Protein AF-A0A956INL1-F1 (afdb_monomer)

Solvent-accessible surface area (backbone atoms only — not comparable to full-atom values): 10108 Å² total; per-residue (Å²): 129,89,64,57,53,52,73,45,60,76,33,60,50,22,45,48,44,26,30,58,51,81,75,93,62,98,72,82,88,76,80,77,77,60,81,47,71,36,71,53,66,63,71,42,23,68,78,48,57,54,37,70,26,58,22,90,69,33,35,44,36,35,53,68,81,32,47,76,45,68,48,61,88,83,40,76,46,75,42,46,52,16,35,35,40,36,79,48,53,52,90,58,50,46,89,49,57,62,73,90,67,57,52,66,39,32,34,33,35,24,40,41,65,26,34,34,47,64,42,25,37,44,34,35,63,35,82,83,63,58,56,50,60,38,51,26,36,34,28,35,45,11,71,50,86,82,41,85,76,14,46,54,26,32,70,24,80,59,26,50,24,34,26,34,83,84,28,58,33,32,30,40,36,88,98,39,19,44,50,50,33,32,35,35,35,31,26,74,56,131

Radius of gyration: 15.96 Å; Cα contacts (8 Å, |Δi|>4): 488; chains: 1; bounding box: 45×38×37 Å

Nearest PDB structures (foldseek):
  3kbt-assembly2_C  TM=5.329E-01  e=5.630E-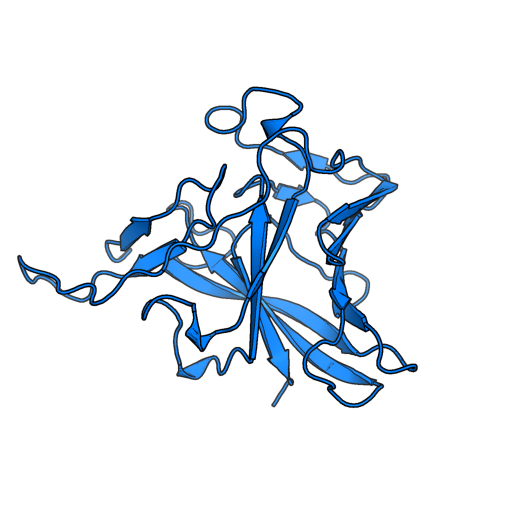01  Homo sapiens
  6ueh-assembly1_A  TM=4.748E-01  e=3.471E-01  metagenome
  3nru-assembly2_B  TM=1.608E-01  e=9.636E-01  Homo sapiens
  3nru-assembly10_J  TM=2.112E-01  e=2.045E+00  Homo sapiens

Foldseek 3Di:
DAADWDWDDLLAQWAIATAGQDDDDPDDDQDDQQTHTWDHFQPWAADAAQDWTDEPQKIKHHHNPKDKDAPCVSQVDRSQRGKIKDKDAPVSHTVLPDVVVVFGIKMRIPPFPIFIVVAIKIKHFLPVQDAAFFKKWKKFAACDPVQPRHRHSGIDTQFIWTQHNVNTMIMGDPPTHHRTGHMMTMDGDD

pLDDT: mean 92.62, std 8.59, range [55.31, 98.81]

Structure (mmCIF, N/CA/C/O backbone):
data_AF-A0A956INL1-F1
#
_entry.id   AF-A0A956INL1-F1
#
loop_
_atom_site.group_PDB
_atom_site.id
_atom_site.type_symbol
_atom_site.label_atom_id
_atom_site.label_alt_id
_atom_site.label_comp_id
_atom_site.label_asym_id
_atom_site.label_entity_id
_atom_site.label_seq_id
_atom_site.pdbx_PDB_ins_code
_atom_site.Cartn_x
_atom_site.Cartn_y
_atom_site.Cartn_z
_atom_site.occupancy
_atom_site.B_iso_or_equiv
_atom_site.auth_seq_id
_atom_site.auth_comp_id
_atom_site.auth_asym_id
_atom_site.auth_atom_id
_atom_site.pdbx_PDB_model_num
ATOM 1 N N . MET A 1 1 ? 25.308 -8.179 0.006 1.00 55.31 1 MET A N 1
ATOM 2 C CA . MET A 1 1 ? 25.544 -7.508 -1.289 1.00 55.31 1 MET A CA 1
ATOM 3 C C . MET A 1 1 ? 24.181 -7.269 -1.895 1.00 55.31 1 MET A C 1
ATOM 5 O O . MET A 1 1 ? 23.476 -8.251 -2.095 1.00 55.31 1 MET A O 1
ATOM 9 N N . THR A 1 2 ? 23.815 -6.010 -2.121 1.00 63.72 2 THR A N 1
ATOM 10 C CA . THR A 1 2 ? 22.586 -5.633 -2.828 1.00 63.72 2 THR A CA 1
ATOM 11 C C . THR A 1 2 ? 22.623 -6.241 -4.228 1.00 63.72 2 THR A C 1
ATOM 13 O O . THR A 1 2 ? 23.611 -6.080 -4.950 1.00 63.72 2 THR A O 1
ATOM 16 N N . GLN A 1 3 ? 21.600 -7.018 -4.581 1.00 74.00 3 GLN A N 1
ATOM 17 C CA . GLN A 1 3 ? 21.473 -7.558 -5.932 1.00 74.00 3 GLN A CA 1
ATOM 18 C C . GLN A 1 3 ? 20.980 -6.443 -6.861 1.00 74.00 3 GLN A C 1
ATOM 20 O O . GLN A 1 3 ? 20.147 -5.635 -6.447 1.00 74.00 3 GLN A O 1
ATOM 25 N N . PRO A 1 4 ? 21.490 -6.350 -8.101 1.00 82.56 4 PRO A N 1
ATOM 26 C CA . PRO A 1 4 ? 20.934 -5.408 -9.058 1.00 82.56 4 PRO A CA 1
ATOM 27 C C . PRO A 1 4 ? 19.463 -5.745 -9.303 1.00 82.56 4 PRO A C 1
ATOM 29 O O . PRO A 1 4 ? 19.074 -6.911 -9.304 1.00 82.56 4 PRO A O 1
ATOM 32 N N . ALA A 1 5 ? 18.654 -4.722 -9.549 1.00 86.94 5 ALA A N 1
ATOM 33 C CA . ALA A 1 5 ? 17.256 -4.899 -9.895 1.00 86.94 5 ALA A CA 1
ATOM 34 C C . ALA A 1 5 ? 16.868 -3.972 -11.039 1.00 86.94 5 ALA A C 1
ATOM 36 O O . ALA A 1 5 ? 17.340 -2.833 -11.117 1.00 86.94 5 ALA A O 1
ATOM 37 N N . MET A 1 6 ? 15.988 -4.456 -11.908 1.00 87.69 6 MET A N 1
ATOM 38 C CA . MET A 1 6 ? 15.319 -3.622 -12.892 1.00 87.69 6 MET A CA 1
ATOM 39 C C . MET A 1 6 ? 14.067 -3.032 -12.249 1.00 87.69 6 MET A C 1
ATOM 41 O O . MET A 1 6 ? 13.180 -3.768 -11.826 1.00 87.69 6 MET A O 1
ATOM 45 N N . LYS A 1 7 ? 13.972 -1.703 -12.209 1.00 89.56 7 LYS A N 1
ATOM 46 C CA . LYS A 1 7 ? 12.727 -1.020 -11.852 1.00 89.56 7 LYS A CA 1
ATOM 47 C C . LYS A 1 7 ? 11.892 -0.825 -13.112 1.00 89.56 7 LYS A C 1
ATOM 49 O O . LYS A 1 7 ? 12.438 -0.425 -14.140 1.00 89.56 7 LYS A O 1
ATOM 54 N N . TYR A 1 8 ? 10.594 -1.073 -13.039 1.00 88.69 8 TYR A N 1
ATOM 55 C CA . TYR A 1 8 ? 9.676 -0.778 -14.135 1.00 88.69 8 TYR A CA 1
ATOM 56 C C . TYR A 1 8 ? 8.349 -0.242 -13.590 1.00 88.69 8 TYR A C 1
ATOM 58 O O . TYR A 1 8 ? 8.013 -0.473 -12.429 1.00 88.69 8 TYR A O 1
ATOM 66 N N . GLY A 1 9 ? 7.635 0.515 -14.426 1.00 91.44 9 GLY A N 1
ATOM 67 C CA . GLY A 1 9 ? 6.636 1.478 -13.960 1.00 91.44 9 GLY A CA 1
ATOM 68 C C . GLY A 1 9 ? 7.292 2.782 -13.497 1.00 91.44 9 GLY A C 1
ATOM 69 O O . GLY A 1 9 ? 8.494 2.833 -13.225 1.00 91.44 9 GLY A O 1
ATOM 70 N N . ASP A 1 10 ? 6.509 3.854 -13.452 1.00 90.62 10 ASP A N 1
ATOM 71 C CA . ASP A 1 10 ? 6.984 5.193 -13.086 1.00 90.62 10 ASP A CA 1
ATOM 72 C C . ASP A 1 10 ? 6.609 5.575 -11.646 1.00 90.62 10 ASP A C 1
ATOM 74 O O . ASP A 1 10 ? 7.228 6.462 -11.069 1.00 90.62 10 ASP A O 1
ATOM 78 N N . GLY A 1 11 ? 5.635 4.886 -11.042 1.00 92.75 11 GLY A N 1
ATOM 79 C CA . GLY A 1 11 ? 5.061 5.272 -9.757 1.00 92.75 11 GLY A CA 1
ATOM 80 C C . GLY A 1 11 ? 4.152 6.497 -9.855 1.00 92.75 11 GLY A C 1
ATOM 81 O O . GLY A 1 11 ? 3.695 6.984 -8.827 1.00 92.75 11 GLY A O 1
ATOM 82 N N . LEU A 1 12 ? 3.879 7.007 -11.056 1.00 93.94 12 LEU A N 1
ATOM 83 C CA . LEU A 1 12 ? 3.076 8.200 -11.305 1.00 93.94 12 LEU A CA 1
ATOM 84 C C . LEU A 1 12 ? 1.780 7.868 -12.044 1.00 93.94 12 LEU A C 1
ATOM 86 O O . LEU A 1 12 ? 0.709 8.270 -11.596 1.00 93.94 12 LEU A O 1
ATOM 90 N N . THR A 1 13 ? 1.877 7.147 -13.157 1.00 95.31 13 THR A N 1
ATOM 91 C CA . THR A 1 13 ? 0.747 6.678 -13.977 1.00 95.31 13 THR A CA 1
ATOM 92 C C . THR A 1 13 ? 0.673 5.155 -14.053 1.00 95.31 13 THR A C 1
ATOM 94 O O . THR A 1 13 ? -0.346 4.594 -14.460 1.00 95.31 13 THR A O 1
ATOM 97 N N . TYR A 1 14 ? 1.702 4.472 -13.551 1.00 95.88 14 TYR A N 1
ATOM 98 C CA . TYR A 1 14 ? 1.762 3.026 -13.437 1.00 95.88 14 TYR A CA 1
ATOM 99 C C . TYR A 1 14 ? 2.386 2.589 -12.112 1.00 95.88 14 TYR A C 1
ATOM 101 O O . TYR A 1 14 ? 3.287 3.239 -11.579 1.00 95.88 14 TYR A O 1
ATOM 109 N N . VAL A 1 15 ? 1.949 1.438 -11.604 1.00 95.31 15 VAL A N 1
ATOM 110 C CA . VAL A 1 15 ? 2.537 0.799 -10.422 1.00 95.31 15 VAL A CA 1
ATOM 111 C C . VAL A 1 15 ? 4.015 0.502 -10.677 1.00 95.31 15 VAL A C 1
ATOM 113 O O . VAL A 1 15 ? 4.362 -0.091 -11.700 1.00 95.31 15 VAL A O 1
ATOM 116 N N . LYS A 1 16 ? 4.884 0.904 -9.743 1.00 93.94 16 LYS A N 1
ATOM 117 C CA . LYS A 1 16 ? 6.328 0.668 -9.830 1.00 93.94 16 LYS A CA 1
ATOM 118 C C . LYS A 1 16 ? 6.717 -0.596 -9.077 1.00 93.94 16 LYS A C 1
ATOM 120 O O . LYS A 1 16 ? 6.376 -0.753 -7.911 1.00 93.94 16 LYS A O 1
ATOM 125 N N . PHE A 1 17 ? 7.493 -1.454 -9.723 1.00 91.25 17 PHE A N 1
ATOM 126 C CA . PHE A 1 17 ? 8.058 -2.662 -9.130 1.00 91.25 17 PHE A CA 1
ATOM 127 C C . PHE A 1 17 ? 9.571 -2.694 -9.323 1.00 91.25 17 PHE A C 1
ATOM 129 O O . PHE A 1 17 ? 10.083 -2.307 -10.373 1.00 91.25 17 PHE A O 1
ATOM 136 N N . GLY A 1 18 ? 10.286 -3.207 -8.322 1.00 89.88 18 GLY A N 1
ATOM 137 C CA . GLY A 1 18 ? 11.645 -3.716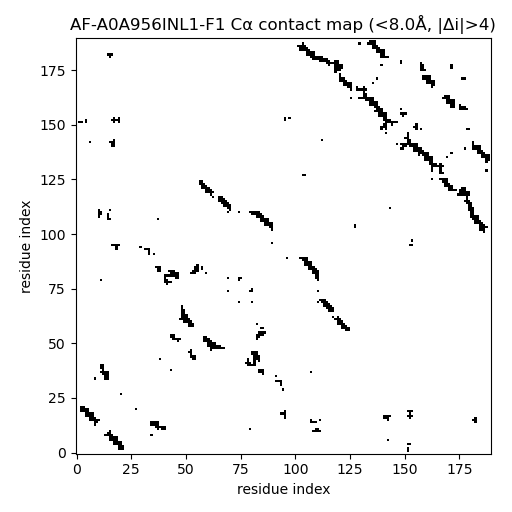 -8.486 1.00 89.88 18 GLY A CA 1
ATOM 138 C C . GLY A 1 18 ? 11.619 -5.196 -8.865 1.00 89.88 18 GLY A C 1
ATOM 139 O O . GLY A 1 18 ? 10.921 -5.973 -8.222 1.00 89.88 18 GLY A O 1
ATOM 140 N N . TYR A 1 19 ? 12.373 -5.582 -9.889 1.00 86.75 19 TYR A N 1
ATOM 141 C CA . TYR A 1 19 ? 12.583 -6.965 -10.307 1.00 86.75 19 TYR A CA 1
ATOM 142 C C . TYR A 1 19 ? 14.030 -7.372 -10.013 1.00 86.75 19 TYR A C 1
ATOM 144 O O . TYR A 1 19 ? 14.933 -6.803 -10.638 1.00 86.75 19 TYR A O 1
ATOM 152 N N . PRO A 1 20 ? 14.289 -8.323 -9.097 1.00 84.19 20 PRO A N 1
ATOM 153 C CA . PRO A 1 20 ? 15.651 -8.724 -8.769 1.00 84.19 20 PRO A CA 1
ATOM 154 C C . PRO A 1 20 ? 16.294 -9.435 -9.966 1.00 84.19 20 PRO A C 1
ATOM 156 O O . PRO A 1 20 ? 15.751 -10.388 -10.522 1.00 84.19 20 PRO A O 1
ATOM 159 N N . LEU A 1 21 ? 17.473 -8.979 -10.382 1.00 82.50 21 LEU A N 1
ATOM 160 C CA . LEU A 1 21 ? 18.227 -9.593 -11.471 1.00 82.50 21 LEU A CA 1
ATOM 161 C C . LEU A 1 21 ? 19.145 -10.668 -10.885 1.00 82.50 21 LEU A C 1
ATOM 163 O O . LEU A 1 21 ? 20.172 -10.376 -10.267 1.00 82.50 21 LEU A O 1
ATOM 167 N N . ALA A 1 22 ? 18.757 -11.931 -11.062 1.00 73.25 22 ALA A N 1
ATOM 168 C CA . ALA A 1 22 ? 19.495 -13.061 -10.518 1.00 73.25 22 ALA A CA 1
ATOM 169 C C . ALA A 1 22 ? 20.825 -13.304 -11.260 1.00 73.25 22 ALA A C 1
ATOM 171 O O . ALA A 1 22 ? 20.867 -13.565 -12.463 1.00 73.25 22 ALA A O 1
ATOM 172 N N . GLY A 1 23 ? 21.921 -13.326 -10.498 1.00 65.56 23 GLY A N 1
ATOM 173 C CA . GLY A 1 23 ? 23.221 -13.829 -10.944 1.00 65.56 23 GLY A CA 1
ATOM 174 C C . GLY A 1 23 ? 24.074 -12.849 -11.757 1.00 65.56 23 GLY A C 1
ATOM 175 O O . GLY A 1 23 ? 23.715 -11.706 -12.012 1.00 65.56 23 GLY A O 1
ATOM 176 N N . SER A 1 24 ? 25.258 -13.314 -12.157 1.00 62.88 24 SER A N 1
ATOM 177 C CA . SER A 1 24 ? 26.262 -12.544 -12.907 1.00 62.88 24 SER A CA 1
ATOM 178 C C . SER A 1 24 ? 26.134 -12.712 -14.425 1.00 62.88 24 SER A C 1
ATOM 180 O O . SER A 1 24 ? 27.133 -12.649 -15.146 1.00 62.88 24 SER A O 1
ATOM 182 N N . THR A 1 25 ? 24.937 -13.032 -14.921 1.00 66.06 25 THR A N 1
ATOM 183 C CA . THR A 1 25 ? 24.749 -13.314 -16.348 1.00 66.06 25 THR A CA 1
ATOM 184 C C . THR A 1 25 ? 24.587 -12.011 -17.138 1.00 66.06 25 THR A C 1
ATOM 186 O O . THR A 1 25 ? 23.952 -11.075 -16.668 1.00 66.06 25 THR A O 1
ATOM 189 N N . PRO A 1 26 ? 25.167 -11.899 -18.345 1.00 70.81 26 PRO A N 1
ATOM 190 C CA . PRO A 1 26 ? 25.091 -10.675 -19.147 1.00 70.81 26 PRO A CA 1
ATOM 191 C C . PRO A 1 26 ? 23.749 -10.509 -19.883 1.00 70.81 26 PRO A C 1
ATOM 193 O O . PRO A 1 26 ? 23.576 -9.545 -20.626 1.00 70.81 26 PRO A O 1
ATOM 196 N N . ARG A 1 27 ? 22.824 -11.468 -19.751 1.00 77.31 27 ARG A N 1
ATOM 197 C CA . ARG A 1 27 ? 21.501 -11.459 -20.382 1.00 77.31 27 ARG A CA 1
ATOM 198 C C . ARG A 1 27 ? 20.475 -11.973 -19.387 1.00 77.31 27 ARG A C 1
ATOM 200 O O . ARG A 1 27 ? 20.632 -13.079 -18.882 1.00 77.31 27 ARG A O 1
ATOM 207 N N . PHE A 1 28 ? 19.426 -11.190 -19.191 1.00 76.06 28 PHE A N 1
ATOM 208 C CA . PHE A 1 28 ? 18.289 -11.539 -18.355 1.00 76.06 28 PHE A CA 1
ATOM 209 C C . PHE A 1 28 ? 17.062 -11.643 -19.253 1.00 76.06 28 PHE A C 1
ATOM 211 O O . PHE A 1 28 ? 16.825 -10.754 -20.072 1.00 76.06 28 PHE A O 1
ATOM 218 N N . ASP A 1 29 ? 16.325 -12.739 -19.121 1.00 79.62 29 ASP A N 1
ATOM 219 C CA . ASP A 1 29 ? 14.962 -12.822 -19.627 1.00 79.62 29 ASP A CA 1
ATOM 220 C C . ASP A 1 29 ? 14.039 -12.374 -18.495 1.00 79.62 29 ASP A C 1
ATOM 222 O O . ASP A 1 29 ? 14.148 -12.862 -17.372 1.00 79.62 29 ASP A O 1
ATOM 226 N N . LEU A 1 30 ? 13.204 -11.385 -18.783 1.00 76.94 30 LEU A N 1
ATOM 227 C CA . LEU A 1 30 ? 12.265 -10.792 -17.831 1.00 76.94 30 LEU A CA 1
ATOM 228 C C . LEU A 1 30 ? 10.839 -11.299 -18.070 1.00 76.94 30 LEU A C 1
ATOM 230 O O . LEU A 1 30 ? 9.902 -10.840 -17.416 1.00 76.94 30 LEU A O 1
ATOM 234 N N . GLY A 1 31 ? 10.666 -12.187 -19.053 1.00 80.31 31 GLY A N 1
ATOM 235 C CA . GLY A 1 31 ? 9.369 -12.670 -19.483 1.00 80.31 31 GLY A CA 1
ATOM 236 C C . GLY A 1 31 ? 8.461 -11.540 -19.968 1.00 80.31 31 GLY A C 1
ATOM 237 O O . GLY A 1 31 ? 8.888 -10.568 -20.596 1.00 80.31 31 GLY A O 1
ATOM 238 N N . THR A 1 32 ? 7.165 -11.685 -19.691 1.00 82.19 32 THR A N 1
ATOM 239 C CA . THR A 1 32 ? 6.168 -10.649 -19.978 1.00 82.19 32 THR A CA 1
ATOM 240 C C . THR A 1 32 ? 5.996 -9.750 -18.763 1.00 82.19 32 THR A C 1
ATOM 242 O O . THR A 1 32 ? 5.519 -10.190 -17.721 1.00 82.19 32 THR A O 1
ATOM 245 N N . LEU A 1 33 ? 6.315 -8.467 -18.924 1.00 81.69 33 LEU A N 1
ATOM 246 C CA . LEU A 1 33 ? 6.069 -7.455 -17.902 1.00 81.69 33 LEU A CA 1
ATOM 247 C C . LEU A 1 33 ? 4.673 -6.864 -18.095 1.00 81.69 33 LEU A C 1
ATOM 249 O O . LEU A 1 33 ? 4.421 -6.139 -19.059 1.00 81.69 33 LEU A O 1
ATOM 253 N N . LYS A 1 34 ? 3.764 -7.165 -17.168 1.00 86.94 34 LYS A N 1
ATOM 254 C CA . LYS A 1 34 ? 2.475 -6.478 -17.075 1.00 86.94 34 LYS A CA 1
ATOM 255 C C . LYS A 1 34 ? 2.677 -5.144 -16.361 1.00 86.94 34 LYS A C 1
ATOM 257 O O . LYS A 1 34 ? 3.258 -5.088 -15.279 1.00 86.94 34 LYS A O 1
ATOM 262 N N . ILE A 1 35 ? 2.203 -4.071 -16.984 1.00 89.25 35 ILE A N 1
ATOM 263 C CA . ILE A 1 35 ? 2.229 -2.731 -16.405 1.00 89.25 35 ILE A CA 1
ATOM 264 C C . ILE A 1 35 ? 0.814 -2.412 -15.932 1.00 89.25 35 ILE A C 1
ATOM 266 O O . ILE A 1 35 ? -0.121 -2.408 -16.731 1.00 89.25 35 ILE A O 1
ATOM 270 N N . ILE A 1 36 ? 0.661 -2.169 -14.633 1.00 94.25 36 ILE A N 1
ATOM 271 C CA . ILE A 1 36 ? -0.633 -1.872 -14.019 1.00 94.25 36 ILE A CA 1
ATOM 272 C C . ILE A 1 36 ? -0.806 -0.359 -13.977 1.00 94.25 36 ILE A C 1
ATOM 274 O O . ILE A 1 36 ? 0.009 0.334 -13.371 1.00 94.25 36 ILE A O 1
ATOM 278 N N . SER A 1 37 ? -1.837 0.157 -14.639 1.00 96.00 37 SER A N 1
ATOM 279 C CA . SER A 1 37 ? -2.167 1.583 -14.599 1.00 96.00 37 SER A CA 1
ATOM 280 C C . SER A 1 37 ? -2.683 1.992 -13.226 1.00 96.00 37 SER A C 1
ATOM 282 O O . SER A 1 37 ? -3.433 1.253 -12.590 1.00 96.00 37 SER A O 1
ATOM 284 N N . ILE A 1 38 ? -2.306 3.193 -12.801 1.00 96.25 38 ILE A N 1
ATOM 285 C CA . ILE A 1 38 ? -2.921 3.897 -11.679 1.00 96.25 38 ILE A CA 1
ATOM 286 C C . ILE A 1 38 ? -3.605 5.152 -12.216 1.00 96.25 38 ILE A C 1
ATOM 288 O O . ILE A 1 38 ? -3.209 5.674 -13.263 1.00 96.25 38 ILE A O 1
ATOM 292 N N . ASP A 1 39 ? -4.644 5.623 -11.529 1.00 96.75 39 ASP A N 1
ATOM 293 C CA . ASP A 1 39 ? -5.368 6.818 -11.963 1.00 96.75 39 ASP A CA 1
ATOM 294 C C . ASP A 1 39 ? -4.408 8.013 -12.113 1.00 96.75 39 ASP A C 1
ATOM 296 O O . ASP A 1 39 ? -3.425 8.110 -11.373 1.00 96.75 39 ASP A O 1
ATOM 300 N N . PRO A 1 40 ? -4.635 8.928 -13.071 1.00 96.38 40 PRO A N 1
ATOM 301 C CA . PRO A 1 40 ? -3.693 10.010 -13.361 1.00 96.38 40 PRO A CA 1
ATOM 302 C C . PRO A 1 40 ? -3.563 11.008 -12.193 1.00 96.38 40 PRO A C 1
ATOM 304 O O . PRO A 1 40 ? -4.450 11.064 -11.336 1.00 96.38 40 PRO A O 1
ATOM 307 N N . PRO A 1 41 ? -2.489 11.820 -12.136 1.00 96.81 41 PRO A N 1
ATOM 308 C CA . PRO A 1 41 ? -2.377 12.908 -11.162 1.00 96.81 41 PRO A CA 1
ATOM 309 C C . PRO A 1 41 ? -3.629 13.799 -11.134 1.00 96.81 41 PRO A C 1
ATOM 311 O O . PRO A 1 41 ? -4.290 13.982 -12.158 1.00 96.81 41 PRO A O 1
ATOM 314 N N . GLY A 1 42 ? -3.989 14.302 -9.952 1.00 96.25 42 GLY A N 1
ATOM 315 C CA . GLY A 1 42 ? -5.181 15.139 -9.754 1.00 96.25 42 GLY A CA 1
ATOM 316 C C . GLY A 1 42 ? -6.501 14.376 -9.559 1.00 96.25 42 GLY A C 1
ATOM 317 O O . GLY A 1 42 ? -7.514 14.990 -9.228 1.00 96.25 42 GLY A O 1
ATOM 318 N N . SER A 1 43 ? -6.513 13.050 -9.736 1.00 97.31 43 SER A N 1
ATOM 319 C CA . SER A 1 43 ? -7.691 12.196 -9.492 1.00 97.31 43 SER A CA 1
ATOM 320 C C . SER A 1 43 ? -7.777 11.625 -8.070 1.00 97.31 43 SER A C 1
ATOM 322 O O . SER A 1 43 ? -8.777 10.999 -7.714 1.00 97.31 43 SER A O 1
ATOM 324 N N . GLY A 1 44 ? -6.718 11.793 -7.277 1.00 97.25 44 GLY A N 1
ATOM 325 C CA . GLY A 1 44 ? -6.602 11.216 -5.947 1.00 97.25 44 GLY A CA 1
ATOM 326 C C . GLY A 1 44 ? -7.187 12.100 -4.855 1.00 97.25 44 GLY A C 1
ATOM 327 O O . GLY A 1 44 ? -7.870 13.095 -5.102 1.00 97.25 44 GLY A O 1
ATOM 328 N N . GLN A 1 45 ? -6.874 11.745 -3.612 1.00 98.50 45 GLN A N 1
ATOM 329 C CA . GLN A 1 45 ? -7.203 12.567 -2.450 1.00 98.50 45 GLN A CA 1
ATOM 330 C C . GLN A 1 45 ? -5.939 13.070 -1.746 1.00 98.50 45 GLN A C 1
ATOM 332 O O . GLN A 1 45 ? -4.940 12.352 -1.703 1.00 98.50 45 GLN A O 1
ATOM 337 N N . PRO A 1 46 ? -5.947 14.289 -1.179 1.00 98.19 46 PRO A N 1
ATOM 338 C CA . PRO A 1 46 ? -4.804 14.798 -0.428 1.00 98.19 46 PRO A CA 1
ATOM 339 C C . PRO A 1 46 ? -4.417 13.885 0.741 1.00 98.19 46 PRO A C 1
ATOM 341 O O . PRO A 1 46 ? -5.272 13.457 1.514 1.00 98.19 46 PRO A O 1
ATOM 344 N N . ILE A 1 47 ? -3.117 13.649 0.915 1.00 98.44 47 ILE A N 1
ATOM 345 C CA . ILE A 1 47 ? -2.568 12.957 2.087 1.00 98.44 47 ILE A CA 1
ATOM 346 C C . ILE A 1 47 ? -2.366 14.000 3.184 1.00 98.44 47 ILE A C 1
ATOM 348 O O . ILE A 1 47 ? -1.408 14.769 3.156 1.00 98.44 47 ILE A O 1
ATOM 352 N N . THR A 1 48 ? -3.305 14.067 4.126 1.00 98.00 48 THR A N 1
ATOM 353 C CA . THR A 1 48 ? -3.293 15.064 5.206 1.00 98.00 48 THR A CA 1
ATOM 354 C C . THR A 1 48 ? -3.314 14.369 6.571 1.00 98.00 48 THR A C 1
ATOM 356 O O . THR A 1 48 ? -4.192 13.529 6.797 1.00 98.00 48 THR A O 1
ATOM 359 N N . PRO A 1 49 ? -2.398 14.704 7.500 1.00 98.31 49 PRO A N 1
ATOM 360 C CA . PRO A 1 49 ? -2.441 14.196 8.872 1.00 98.31 49 PRO A CA 1
ATOM 361 C C . PRO A 1 49 ? -3.817 14.385 9.526 1.00 98.31 49 PRO A C 1
ATOM 363 O O . PRO A 1 49 ? -4.472 15.412 9.343 1.00 98.31 49 PRO A O 1
ATOM 366 N N . GLY A 1 50 ? -4.271 13.379 10.274 1.00 98.12 50 GLY A N 1
ATOM 367 C CA . GLY A 1 50 ? -5.570 13.378 10.958 1.00 98.12 50 GLY A CA 1
ATOM 368 C C . GLY A 1 50 ? -6.774 13.115 10.056 1.00 98.12 50 GLY A C 1
ATOM 369 O O . GLY A 1 50 ? -7.912 13.230 10.511 1.00 98.12 50 GLY A O 1
ATOM 370 N N . THR A 1 51 ? -6.549 12.776 8.786 1.00 98.38 51 THR A N 1
ATOM 371 C CA . THR A 1 51 ? -7.613 12.495 7.818 1.00 98.38 51 THR A CA 1
ATOM 372 C C . THR A 1 51 ? -7.462 11.104 7.208 1.00 98.38 51 THR A C 1
ATOM 374 O O . THR A 1 51 ? -6.476 10.402 7.437 1.00 98.38 51 THR A O 1
ATOM 377 N N . THR A 1 52 ? -8.480 10.689 6.453 1.00 98.69 52 THR A N 1
ATOM 378 C CA . THR A 1 52 ? -8.449 9.465 5.650 1.00 98.69 52 THR A CA 1
ATOM 379 C C . THR A 1 52 ? -8.573 9.833 4.182 1.00 98.69 52 THR A C 1
ATOM 381 O O . THR A 1 52 ? -9.565 10.449 3.793 1.00 98.69 52 THR A O 1
ATOM 384 N N . ALA A 1 53 ? -7.581 9.444 3.386 1.00 98.69 53 ALA A N 1
ATOM 385 C CA . ALA A 1 53 ? -7.615 9.554 1.936 1.00 98.69 53 ALA A CA 1
ATOM 386 C C . ALA A 1 53 ? -8.144 8.246 1.334 1.00 98.69 53 ALA A C 1
ATOM 388 O O . ALA A 1 53 ? -7.759 7.162 1.770 1.00 98.69 53 ALA A O 1
ATOM 389 N N . VAL A 1 54 ? -9.019 8.334 0.333 1.00 98.62 54 VAL A N 1
ATOM 390 C CA . VAL A 1 54 ? -9.656 7.172 -0.303 1.00 98.62 54 VAL A CA 1
ATOM 391 C C . VAL A 1 54 ? -9.419 7.176 -1.808 1.00 98.62 54 VAL A C 1
ATOM 393 O O . VAL A 1 54 ? -9.674 8.176 -2.478 1.00 98.62 54 VAL A O 1
ATOM 396 N N . SER A 1 55 ? -8.991 6.039 -2.353 1.00 98.50 55 SER A N 1
ATOM 397 C CA . SER A 1 55 ? -8.845 5.813 -3.794 1.00 98.50 55 SER A CA 1
ATOM 398 C C . SER A 1 55 ? -9.200 4.367 -4.132 1.00 98.50 55 SER A C 1
ATOM 400 O O . SER A 1 55 ? -8.681 3.440 -3.520 1.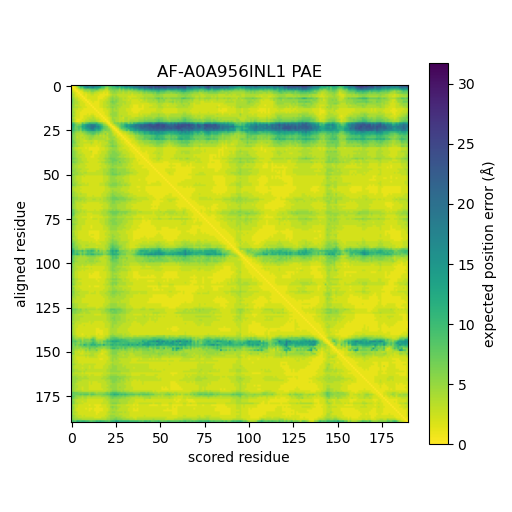00 98.50 55 SER A O 1
ATOM 402 N N . ASN A 1 56 ? -10.130 4.161 -5.072 1.00 97.25 56 ASN A N 1
ATOM 403 C CA . ASN A 1 56 ? -10.572 2.831 -5.521 1.00 97.25 56 ASN A CA 1
ATOM 404 C C . ASN A 1 56 ? -10.945 1.858 -4.378 1.00 97.25 56 ASN A C 1
ATOM 406 O O . ASN A 1 56 ? -10.668 0.663 -4.434 1.00 97.25 56 ASN A O 1
ATOM 410 N N . GLY A 1 57 ? -11.577 2.383 -3.320 1.00 97.50 57 GLY A N 1
ATOM 411 C CA . GLY A 1 57 ? -11.982 1.618 -2.133 1.00 97.50 57 GLY A CA 1
ATOM 412 C C . GLY A 1 57 ? -10.857 1.326 -1.134 1.00 97.50 57 GLY A C 1
ATOM 413 O O . GLY A 1 57 ? -11.141 0.814 -0.056 1.00 97.50 57 GLY A O 1
ATOM 414 N N . VAL A 1 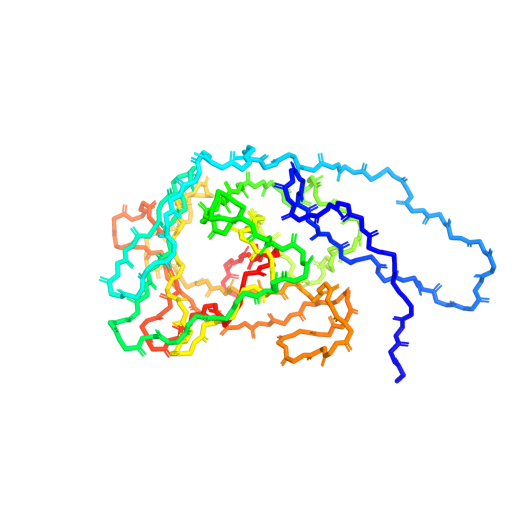58 ? -9.609 1.667 -1.462 1.00 98.75 58 VAL A N 1
ATOM 415 C CA . VAL A 1 58 ? -8.471 1.652 -0.538 1.00 98.75 58 VAL A CA 1
ATOM 416 C C . VAL A 1 58 ? -8.499 2.930 0.289 1.00 98.75 58 VAL A C 1
ATOM 418 O O . VAL A 1 58 ? -8.592 4.026 -0.265 1.00 98.75 58 VAL A O 1
ATOM 421 N N . GLU A 1 59 ? -8.398 2.791 1.603 1.00 98.81 59 GLU A N 1
ATOM 422 C CA . GLU A 1 59 ? -8.389 3.896 2.558 1.00 98.81 59 GLU A CA 1
ATOM 423 C C . GLU A 1 59 ? -7.016 3.967 3.241 1.00 98.81 59 GLU A C 1
ATOM 425 O O . GLU A 1 59 ? -6.498 2.958 3.726 1.00 98.81 59 GLU A O 1
ATOM 430 N N . LEU A 1 60 ? -6.440 5.167 3.285 1.00 98.75 60 LEU A N 1
ATOM 431 C CA . LEU A 1 60 ? -5.195 5.493 3.973 1.00 98.75 60 LEU A CA 1
ATOM 432 C C . LEU A 1 60 ? -5.502 6.499 5.083 1.00 98.75 60 LEU A C 1
ATOM 434 O O . LEU A 1 60 ? -5.780 7.667 4.801 1.00 98.75 60 LEU A O 1
ATOM 438 N N . SER A 1 61 ? -5.458 6.054 6.335 1.00 98.62 61 SER A N 1
ATOM 439 C CA . SER A 1 61 ? -5.748 6.894 7.501 1.00 98.62 61 SER A CA 1
ATOM 440 C C . SER A 1 61 ? -4.463 7.275 8.229 1.00 98.62 61 SER A C 1
ATOM 442 O O . SER A 1 61 ? -3.646 6.414 8.561 1.00 98.62 61 SER A O 1
ATOM 444 N N . LEU A 1 62 ? -4.298 8.571 8.500 1.00 98.44 62 LEU A N 1
ATOM 445 C CA . LEU A 1 62 ? -3.130 9.119 9.184 1.00 98.44 62 LEU A CA 1
ATOM 446 C C . LEU A 1 62 ? -3.506 9.636 10.573 1.00 98.44 62 LEU A C 1
ATOM 448 O O . LEU A 1 62 ? -4.540 10.285 10.747 1.00 98.44 62 LEU A O 1
ATOM 452 N N . ALA A 1 63 ? -2.619 9.423 11.545 1.00 97.81 63 ALA A N 1
ATOM 453 C CA . ALA A 1 63 ? -2.713 10.075 12.847 1.00 97.81 63 ALA A CA 1
ATOM 454 C C . ALA A 1 63 ? -2.628 11.608 12.702 1.00 97.81 63 ALA A C 1
ATOM 456 O O . ALA A 1 63 ? -2.054 12.123 11.738 1.00 97.81 63 ALA A O 1
ATOM 457 N N . ALA A 1 64 ? -3.213 12.353 13.643 1.00 97.94 64 ALA A N 1
ATOM 458 C CA . ALA A 1 64 ? -3.276 13.819 13.580 1.00 97.94 64 ALA A CA 1
ATOM 459 C C . ALA A 1 64 ? -1.888 14.475 13.634 1.00 97.94 64 ALA A C 1
ATOM 461 O O . ALA A 1 64 ? -1.654 15.514 13.022 1.00 97.94 64 ALA A O 1
ATOM 462 N N . GLU A 1 65 ? -0.969 13.842 14.348 1.00 97.44 65 GLU A N 1
ATOM 463 C CA . GLU A 1 65 ? 0.419 14.237 14.545 1.00 97.44 65 GLU A CA 1
ATOM 464 C C . GLU A 1 65 ? 1.385 13.625 13.525 1.00 97.44 65 GLU A C 1
ATOM 466 O O . GLU A 1 65 ? 2.596 13.817 13.647 1.00 97.44 65 GLU A O 1
ATOM 471 N N . ALA A 1 66 ? 0.876 12.881 12.537 1.00 97.62 66 ALA A N 1
ATOM 472 C CA . ALA A 1 66 ? 1.721 12.194 11.576 1.00 97.62 66 ALA A CA 1
ATOM 473 C C . ALA A 1 66 ? 2.585 13.174 10.777 1.00 97.62 66 ALA A C 1
ATOM 475 O O . ALA A 1 66 ? 2.105 14.159 10.211 1.00 97.62 66 ALA A O 1
ATOM 476 N N . LYS A 1 67 ? 3.876 12.861 10.685 1.00 98.19 67 LYS A N 1
ATOM 477 C CA . LYS A 1 67 ? 4.778 13.455 9.707 1.00 98.19 67 LYS A CA 1
ATOM 478 C C . LYS A 1 67 ? 4.637 12.693 8.393 1.00 98.19 67 LYS A C 1
ATOM 480 O O . LYS A 1 67 ? 4.708 11.466 8.387 1.00 98.19 67 LYS A O 1
ATOM 485 N N . VAL A 1 68 ? 4.481 13.441 7.303 1.00 98.12 68 VAL A N 1
ATOM 486 C CA . VAL A 1 68 ? 4.449 12.922 5.932 1.00 98.12 68 VAL A CA 1
ATOM 487 C C . VAL A 1 68 ? 5.642 13.492 5.178 1.00 98.12 68 VAL A C 1
ATOM 489 O O . VAL A 1 68 ? 5.838 14.710 5.183 1.00 98.12 68 VAL A O 1
ATOM 492 N N . THR A 1 69 ? 6.434 12.630 4.547 1.00 97.69 69 THR A N 1
ATOM 493 C CA . THR A 1 69 ? 7.571 13.037 3.707 1.00 97.69 69 THR A CA 1
ATOM 494 C C . THR A 1 69 ? 7.345 12.511 2.298 1.00 97.69 69 THR A C 1
ATOM 496 O O . THR A 1 69 ? 7.126 11.319 2.134 1.00 97.69 69 THR A O 1
ATOM 499 N N . PHE A 1 70 ? 7.400 13.380 1.292 1.00 96.69 70 PHE A N 1
ATOM 500 C CA . PHE A 1 70 ? 7.306 12.995 -0.119 1.00 96.69 70 PHE A CA 1
ATOM 501 C C . PHE A 1 70 ? 8.691 13.018 -0.767 1.00 96.69 70 PHE A C 1
ATOM 503 O O . PHE A 1 70 ? 9.513 13.866 -0.412 1.00 96.69 70 PHE A O 1
ATOM 510 N N . ASP A 1 71 ? 8.915 12.176 -1.777 1.00 93.62 71 ASP A N 1
ATOM 511 C CA . ASP A 1 71 ? 10.001 12.398 -2.733 1.00 93.62 71 ASP A CA 1
ATOM 512 C C . ASP A 1 71 ? 9.658 13.601 -3.627 1.00 93.62 71 ASP A C 1
ATOM 514 O O . ASP A 1 71 ? 8.948 13.489 -4.629 1.00 93.62 71 ASP A O 1
ATOM 518 N N . GLU A 1 72 ? 10.166 14.773 -3.255 1.00 92.88 72 GLU A N 1
ATOM 519 C CA . GLU A 1 72 ? 9.909 16.024 -3.973 1.00 92.88 72 GLU A CA 1
ATOM 520 C C . GLU A 1 72 ? 10.668 16.145 -5.302 1.00 92.88 72 GLU A C 1
ATOM 522 O O . GLU A 1 72 ? 10.421 17.087 -6.057 1.00 92.88 72 GLU A O 1
ATOM 527 N N . LEU A 1 73 ? 11.587 15.220 -5.608 1.00 92.44 73 LEU A N 1
ATOM 528 C CA . LEU A 1 73 ? 12.255 15.175 -6.911 1.00 92.44 73 LEU A CA 1
ATOM 529 C C . LEU A 1 73 ? 11.386 14.476 -7.957 1.00 92.44 73 LEU A C 1
ATOM 531 O O . LEU A 1 73 ? 11.403 14.876 -9.122 1.00 92.44 73 LEU A O 1
ATOM 535 N N . THR A 1 74 ? 10.631 13.455 -7.545 1.00 92.25 74 THR A N 1
ATOM 536 C CA . THR A 1 74 ? 9.701 12.732 -8.423 1.00 92.25 74 THR A CA 1
ATOM 537 C C . THR A 1 74 ? 8.310 13.364 -8.429 1.00 92.25 74 THR A C 1
ATOM 539 O O . THR A 1 74 ? 7.701 13.478 -9.491 1.00 92.25 74 THR A O 1
ATOM 542 N N . TYR A 1 75 ? 7.807 13.792 -7.268 1.00 95.50 75 TYR A N 1
ATOM 543 C CA . TYR A 1 75 ? 6.453 14.324 -7.094 1.00 95.50 75 TYR A CA 1
ATOM 544 C C . TYR A 1 75 ? 6.517 15.812 -6.767 1.00 95.50 75 TYR A C 1
ATOM 546 O O . TYR A 1 75 ? 6.641 16.218 -5.609 1.00 95.50 75 TYR A O 1
ATOM 554 N N . VAL A 1 76 ? 6.454 16.641 -7.804 1.00 96.31 76 VAL A N 1
ATOM 555 C CA . VAL A 1 76 ? 6.738 18.076 -7.694 1.00 96.31 76 VAL A CA 1
ATOM 556 C C . VAL A 1 76 ? 5.468 18.860 -7.383 1.00 96.31 76 VAL A C 1
ATOM 558 O O . VAL A 1 76 ? 5.499 19.812 -6.602 1.00 96.31 76 VAL A O 1
ATOM 561 N N . THR A 1 77 ? 4.345 18.469 -7.981 1.00 97.56 77 THR A N 1
ATOM 562 C CA . THR A 1 77 ? 3.077 19.202 -7.876 1.00 97.56 77 THR A CA 1
ATOM 563 C C . THR A 1 77 ? 2.132 18.594 -6.843 1.00 97.56 77 THR A C 1
ATOM 565 O O . THR A 1 77 ? 2.198 17.407 -6.525 1.00 97.56 77 THR A O 1
ATOM 568 N N . ASP A 1 78 ? 1.192 19.399 -6.345 1.00 97.19 78 ASP A N 1
ATOM 569 C CA . ASP A 1 78 ? 0.187 18.932 -5.383 1.00 97.19 78 ASP A CA 1
ATOM 570 C C . ASP A 1 78 ? -0.718 17.834 -5.965 1.00 97.19 78 ASP A C 1
ATOM 572 O O . ASP A 1 78 ? -1.127 16.929 -5.245 1.00 97.19 78 ASP A O 1
ATOM 576 N N . GLU A 1 79 ? -0.999 17.877 -7.272 1.00 97.38 79 GLU A N 1
ATOM 577 C CA . GLU A 1 79 ? -1.780 16.853 -7.981 1.00 97.38 79 GLU A CA 1
ATOM 578 C C . GLU A 1 79 ? -1.073 15.493 -8.000 1.00 97.38 79 GLU A C 1
ATOM 580 O O . GLU A 1 79 ? -1.718 14.445 -7.913 1.00 97.38 79 GLU A O 1
ATOM 585 N N . GLU A 1 80 ? 0.255 15.505 -8.094 1.00 97.75 80 GLU A N 1
ATOM 586 C CA . GLU A 1 80 ? 1.087 14.305 -8.077 1.00 97.75 80 GLU A CA 1
ATOM 587 C C . GLU A 1 80 ? 1.223 13.726 -6.665 1.00 97.75 80 GLU A C 1
ATOM 589 O O . GLU A 1 80 ? 1.362 12.510 -6.542 1.00 97.75 80 GLU A O 1
ATOM 594 N N . LYS A 1 81 ? 1.113 14.572 -5.626 1.00 98.12 81 LYS A N 1
ATOM 595 C CA . LYS A 1 81 ? 1.202 14.228 -4.192 1.00 98.12 81 LYS A CA 1
ATOM 596 C C . LYS A 1 81 ? -0.100 13.672 -3.585 1.00 98.12 81 LYS A C 1
ATOM 598 O O . LYS A 1 81 ? -0.179 13.433 -2.379 1.00 98.12 81 LYS A O 1
ATOM 603 N N . GLN A 1 82 ? -1.136 13.458 -4.391 1.00 98.44 82 GLN A N 1
ATOM 604 C CA . GLN A 1 82 ? -2.398 12.873 -3.932 1.00 98.44 82 GLN A CA 1
ATOM 605 C C . GLN A 1 82 ? -2.318 11.348 -3.824 1.00 98.44 82 GLN A C 1
ATOM 607 O O . GLN A 1 82 ? -1.795 10.680 -4.720 1.00 98.44 82 GLN A O 1
ATOM 612 N N . PHE A 1 83 ? -2.926 10.799 -2.769 1.00 98.69 83 PHE A N 1
ATOM 613 C CA . PHE A 1 83 ? -3.095 9.363 -2.598 1.00 98.69 83 PHE A CA 1
ATOM 614 C C . PHE A 1 83 ? -3.943 8.794 -3.724 1.00 98.69 83 PHE A C 1
ATOM 616 O O . PHE A 1 83 ? -5.106 9.177 -3.907 1.00 98.69 83 PHE A O 1
ATOM 623 N N . ARG A 1 84 ? -3.355 7.848 -4.450 1.00 98.62 84 ARG A N 1
ATOM 624 C CA . ARG A 1 84 ? -4.051 7.017 -5.425 1.00 98.62 84 ARG A CA 1
ATOM 625 C C . ARG A 1 84 ? -3.638 5.570 -5.206 1.00 98.62 84 ARG A C 1
ATOM 627 O O . ARG A 1 84 ? -2.505 5.287 -4.804 1.00 98.62 84 ARG A O 1
ATOM 634 N N . ALA A 1 85 ? -4.561 4.656 -5.460 1.00 98.50 85 ALA A N 1
ATOM 635 C CA . ALA A 1 85 ? -4.335 3.237 -5.266 1.00 98.50 85 ALA A CA 1
ATOM 636 C C . ALA A 1 85 ? -5.046 2.412 -6.335 1.00 98.50 85 ALA A C 1
ATOM 638 O O . ALA A 1 85 ? -6.101 2.795 -6.836 1.00 98.50 85 ALA A O 1
ATOM 639 N N . VAL A 1 86 ? -4.486 1.251 -6.653 1.00 98.06 86 VAL A N 1
ATOM 640 C CA . VAL A 1 86 ? -5.117 0.249 -7.516 1.00 98.06 86 VAL A CA 1
ATOM 641 C C . VAL A 1 86 ? -4.930 -1.131 -6.905 1.00 98.06 86 VAL A C 1
ATOM 643 O O . VAL A 1 86 ? -3.827 -1.494 -6.499 1.00 98.06 86 VAL A O 1
ATOM 646 N N . IL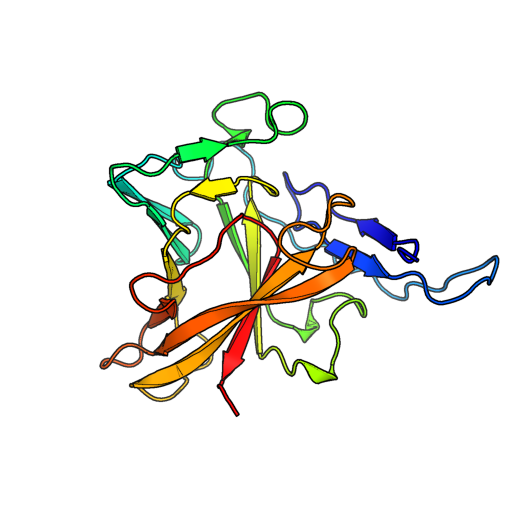E A 1 87 ? -6.016 -1.894 -6.829 1.00 97.69 87 ILE A N 1
ATOM 647 C CA . ILE A 1 87 ? -6.007 -3.286 -6.377 1.00 97.69 87 ILE A CA 1
ATOM 648 C C . ILE A 1 87 ? -5.880 -4.184 -7.604 1.00 97.69 87 ILE A C 1
ATOM 650 O O . ILE A 1 87 ? -6.594 -3.988 -8.587 1.00 97.69 87 ILE A O 1
ATOM 654 N N . PHE A 1 88 ? -5.001 -5.178 -7.544 1.00 95.75 88 PHE A N 1
ATOM 655 C CA . PHE A 1 88 ? -4.817 -6.150 -8.620 1.00 95.75 88 PHE A CA 1
ATOM 656 C C . PHE A 1 88 ? -4.449 -7.530 -8.073 1.00 95.75 88 PHE A C 1
ATOM 658 O O . PHE A 1 88 ? -4.112 -7.700 -6.896 1.00 95.75 88 PHE A O 1
ATOM 665 N N . ASP A 1 89 ? -4.580 -8.541 -8.929 1.00 93.44 89 ASP A N 1
ATOM 666 C CA . ASP A 1 89 ? -4.306 -9.919 -8.552 1.00 93.44 89 ASP A CA 1
ATOM 667 C C . ASP A 1 89 ? -2.795 -10.218 -8.618 1.00 93.44 89 ASP A C 1
ATOM 669 O O . ASP A 1 89 ? -2.112 -9.735 -9.524 1.00 93.44 89 ASP A O 1
ATOM 673 N N . PRO A 1 90 ? -2.247 -11.040 -7.707 1.00 91.81 90 PRO A N 1
ATOM 674 C CA . PRO A 1 90 ? -0.872 -11.530 -7.794 1.00 91.81 90 PRO A CA 1
ATOM 675 C C . PRO A 1 90 ? -0.497 -12.153 -9.148 1.00 91.81 90 PRO A C 1
ATOM 677 O O . PRO A 1 90 ? 0.657 -12.074 -9.555 1.00 91.81 90 PRO A O 1
ATOM 680 N N . THR A 1 91 ? -1.452 -12.728 -9.886 1.00 89.25 91 THR A N 1
ATOM 681 C CA . THR A 1 91 ? -1.223 -13.263 -11.246 1.00 89.25 91 THR A CA 1
ATOM 682 C C . THR A 1 91 ? -1.006 -12.182 -12.316 1.00 89.25 91 THR A C 1
ATOM 684 O O . THR A 1 91 ? -0.587 -12.476 -13.445 1.00 89.25 91 THR A O 1
ATOM 687 N N . ASP A 1 92 ? -1.272 -10.920 -11.981 1.00 87.88 92 ASP A N 1
ATOM 688 C CA . ASP A 1 92 ? -0.928 -9.750 -12.785 1.00 87.88 92 ASP A CA 1
ATOM 689 C C . ASP A 1 92 ? 0.406 -9.112 -12.378 1.00 87.88 92 ASP A C 1
ATOM 691 O O . ASP A 1 92 ? 0.907 -8.233 -13.081 1.00 87.88 92 ASP A O 1
ATOM 695 N N . ALA A 1 93 ? 1.003 -9.577 -11.279 1.00 81.56 93 ALA A N 1
ATOM 696 C CA . ALA A 1 93 ? 2.320 -9.165 -10.824 1.00 81.56 93 ALA A CA 1
ATOM 697 C C . ALA A 1 93 ? 3.428 -9.743 -11.732 1.00 81.56 93 ALA A C 1
ATOM 699 O O . ALA A 1 93 ? 3.227 -10.757 -12.407 1.00 81.56 93 ALA A O 1
ATOM 700 N N . PRO A 1 94 ? 4.617 -9.122 -11.756 1.00 73.25 94 PRO A N 1
ATOM 701 C CA . PRO A 1 94 ? 5.782 -9.713 -12.413 1.00 73.25 94 PRO A CA 1
ATOM 702 C C . PRO A 1 94 ? 6.239 -10.977 -11.673 1.00 73.25 94 PRO A C 1
ATOM 704 O O . PRO A 1 94 ? 5.912 -11.174 -10.502 1.00 73.25 94 PRO A O 1
ATOM 707 N N . GLU A 1 95 ? 7.153 -11.742 -12.276 1.00 72.19 95 GLU A N 1
ATOM 708 C CA . GLU A 1 95 ? 7.868 -12.819 -11.564 1.00 72.19 95 GLU A CA 1
ATOM 709 C C . GLU A 1 95 ? 8.730 -12.312 -10.382 1.00 72.19 95 GLU A C 1
ATOM 711 O O . GLU A 1 95 ? 9.285 -13.112 -9.640 1.00 72.19 95 GLU A O 1
ATOM 716 N N . ALA A 1 96 ? 8.821 -10.991 -10.155 1.00 70.06 96 ALA A N 1
ATOM 717 C CA . ALA A 1 96 ? 9.439 -10.419 -8.952 1.00 70.06 96 ALA A CA 1
ATOM 718 C C . ALA A 1 96 ? 8.651 -10.701 -7.660 1.00 70.06 96 ALA A C 1
ATOM 720 O O . ALA A 1 96 ? 9.131 -10.423 -6.559 1.00 70.06 96 ALA A O 1
ATOM 721 N N . LEU A 1 97 ? 7.422 -11.202 -7.778 1.00 83.06 97 LEU A N 1
ATOM 722 C CA . LEU A 1 97 ? 6.670 -11.697 -6.641 1.00 83.06 97 LEU A CA 1
ATOM 723 C C . LEU A 1 97 ? 7.281 -13.020 -6.166 1.00 83.06 97 LEU A C 1
ATOM 725 O O . LEU A 1 97 ? 7.232 -14.014 -6.884 1.00 83.06 97 LEU A O 1
ATOM 729 N N . ASP A 1 98 ? 7.816 -13.046 -4.944 1.00 83.69 98 ASP A N 1
ATOM 730 C CA . ASP A 1 98 ? 8.302 -14.290 -4.345 1.00 83.69 98 ASP A CA 1
ATOM 731 C C . ASP A 1 98 ? 7.111 -15.237 -4.084 1.00 83.69 98 ASP A C 1
ATOM 733 O O . ASP A 1 98 ? 6.273 -14.943 -3.221 1.00 83.69 98 ASP A O 1
ATOM 737 N N . PRO A 1 99 ? 7.013 -16.382 -4.790 1.00 86.12 99 PRO A N 1
ATOM 738 C CA . PRO A 1 99 ? 5.889 -17.297 -4.633 1.00 86.12 99 PRO A CA 1
ATOM 739 C C . PRO A 1 99 ? 5.818 -17.897 -3.224 1.00 86.12 99 PRO A C 1
ATOM 741 O O . PRO A 1 99 ? 4.736 -18.281 -2.786 1.00 86.12 99 PRO A O 1
ATOM 744 N N . ALA A 1 100 ? 6.927 -17.942 -2.474 1.00 89.56 100 ALA A N 1
ATOM 745 C CA . ALA A 1 100 ? 6.932 -18.433 -1.098 1.00 89.56 100 ALA A CA 1
ATOM 746 C C . ALA A 1 100 ? 6.146 -17.522 -0.140 1.00 89.56 100 ALA A C 1
ATOM 748 O O . ALA A 1 100 ? 5.710 -17.970 0.926 1.00 89.56 100 ALA A O 1
ATOM 749 N N . LEU A 1 101 ? 5.928 -16.257 -0.513 1.00 92.44 101 LEU A N 1
ATOM 750 C CA . LEU A 1 101 ? 5.100 -15.348 0.270 1.00 92.44 101 LEU A CA 1
ATOM 751 C C . LEU A 1 101 ? 3.615 -15.690 0.169 1.00 92.44 101 LEU A C 1
ATOM 753 O O . LEU A 1 101 ? 2.884 -15.312 1.077 1.00 92.44 101 LEU A O 1
ATOM 757 N N . ASN A 1 102 ? 3.159 -16.414 -0.859 1.00 94.25 102 ASN A N 1
ATOM 758 C CA . ASN A 1 102 ? 1.738 -16.728 -1.063 1.00 94.25 102 ASN A CA 1
ATOM 759 C C . ASN A 1 102 ? 0.836 -15.489 -0.897 1.00 94.25 102 ASN A C 1
ATOM 761 O O . ASN A 1 102 ? -0.194 -15.546 -0.228 1.00 94.25 102 ASN A O 1
ATOM 765 N N . LEU A 1 103 ? 1.264 -14.344 -1.444 1.00 96.06 103 LEU A N 1
ATOM 766 C CA . LEU A 1 103 ? 0.444 -13.136 -1.446 1.00 96.06 103 LEU A CA 1
ATOM 767 C C . LEU A 1 103 ? -0.799 -13.397 -2.291 1.00 96.06 103 LEU A C 1
ATOM 769 O O . LEU A 1 103 ? -0.710 -13.948 -3.385 1.00 96.06 103 LEU A O 1
ATOM 773 N N . GLU A 1 104 ? -1.952 -13.012 -1.766 1.00 96.62 104 GLU A N 1
ATOM 774 C CA . GLU A 1 104 ? -3.257 -13.280 -2.367 1.00 96.62 104 GLU A CA 1
ATOM 775 C C . GLU A 1 104 ? -3.869 -12.017 -2.977 1.00 96.62 104 GLU A C 1
ATOM 777 O O . GLU A 1 104 ? -4.708 -12.114 -3.871 1.00 96.62 104 GLU A O 1
ATOM 782 N N . LEU A 1 105 ? -3.446 -10.837 -2.521 1.00 96.75 105 LEU A N 1
ATOM 783 C CA . LEU A 1 105 ? -3.917 -9.530 -2.970 1.00 96.75 105 LEU A CA 1
ATOM 784 C C . LEU A 1 105 ? -2.736 -8.561 -3.063 1.00 96.75 105 LEU A C 1
ATOM 786 O O . LEU A 1 105 ? -1.901 -8.534 -2.158 1.00 96.75 105 LEU A O 1
ATOM 790 N N . LEU A 1 106 ? -2.690 -7.745 -4.117 1.00 97.31 106 LEU A N 1
ATOM 791 C CA . LEU A 1 106 ? -1.709 -6.671 -4.261 1.00 97.31 106 LEU A CA 1
ATOM 792 C C . LEU A 1 106 ? -2.403 -5.318 -4.403 1.00 97.31 106 LEU A C 1
ATOM 794 O O . LEU A 1 106 ? -3.462 -5.204 -5.025 1.00 97.31 106 LEU A O 1
ATOM 798 N N . VAL A 1 107 ? -1.785 -4.287 -3.835 1.00 97.94 107 VAL A N 1
ATOM 799 C CA . VAL A 1 107 ? -2.227 -2.897 -3.949 1.00 97.94 107 VAL A CA 1
ATOM 800 C C . VAL A 1 107 ? -1.040 -2.045 -4.364 1.00 97.94 107 VAL A C 1
ATOM 802 O O . VAL A 1 107 ? -0.049 -1.953 -3.645 1.00 97.94 107 VAL A O 1
ATOM 805 N N . GLY A 1 108 ? -1.131 -1.406 -5.521 1.00 97.44 108 GLY A N 1
ATOM 806 C CA . GLY A 1 108 ? -0.163 -0.403 -5.945 1.00 97.44 108 GLY A CA 1
ATOM 807 C C . GLY A 1 108 ? -0.593 0.944 -5.397 1.00 97.44 108 GLY A C 1
ATOM 808 O O . GLY A 1 108 ? -1.718 1.360 -5.664 1.00 97.44 108 GLY A O 1
ATOM 809 N N . THR A 1 109 ? 0.271 1.611 -4.635 1.00 98.31 109 THR A N 1
ATOM 810 C CA . THR A 1 109 ? -0.019 2.930 -4.053 1.00 98.31 109 THR A CA 1
ATOM 811 C C . THR A 1 109 ? 0.943 3.987 -4.582 1.00 98.31 109 THR A C 1
ATOM 813 O O . THR A 1 109 ? 2.088 3.686 -4.912 1.00 98.31 109 THR A O 1
ATOM 816 N N . THR A 1 110 ? 0.466 5.223 -4.701 1.00 97.75 110 THR A N 1
ATOM 817 C CA . THR A 1 110 ? 1.243 6.398 -5.120 1.00 97.75 110 THR A CA 1
ATOM 818 C C . THR A 1 110 ? 0.778 7.614 -4.305 1.00 97.75 110 THR A C 1
ATOM 820 O O . THR A 1 110 ? -0.399 7.643 -3.919 1.00 97.75 110 THR A O 1
ATOM 823 N N . PRO A 1 111 ? 1.647 8.594 -3.997 1.00 97.56 111 PRO A N 1
ATOM 824 C CA . PRO A 1 111 ? 3.044 8.755 -4.433 1.00 97.56 111 PRO A CA 1
ATOM 825 C C . PRO A 1 111 ? 3.968 7.731 -3.777 1.00 97.56 111 PRO A C 1
ATOM 827 O O . PRO A 1 111 ? 3.965 7.613 -2.555 1.00 97.56 111 PRO A O 1
ATOM 830 N N . ILE A 1 112 ? 4.728 6.957 -4.558 1.00 95.50 112 ILE A N 1
ATOM 831 C CA . ILE A 1 112 ? 5.634 5.949 -3.989 1.00 95.50 112 ILE A CA 1
ATOM 832 C C . ILE A 1 112 ? 6.686 6.629 -3.118 1.00 95.50 112 ILE A C 1
ATOM 834 O O . ILE A 1 112 ? 6.992 7.801 -3.321 1.00 95.50 112 ILE A O 1
ATOM 838 N N . GLU A 1 113 ? 7.259 5.881 -2.182 1.00 93.25 113 GLU A N 1
ATOM 839 C CA . GLU A 1 113 ? 8.299 6.380 -1.276 1.00 93.25 113 GLU A CA 1
ATOM 840 C C . GLU A 1 113 ? 7.806 7.554 -0.400 1.00 93.25 113 GLU A C 1
ATOM 842 O O . GLU A 1 113 ? 8.594 8.180 0.298 1.00 93.25 113 GLU A O 1
ATOM 847 N N . THR A 1 114 ? 6.490 7.822 -0.362 1.00 97.31 114 THR A N 1
ATOM 848 C CA . THR A 1 114 ? 5.901 8.700 0.656 1.00 97.31 114 THR A CA 1
ATOM 849 C C . THR A 1 114 ? 5.983 8.004 2.001 1.00 97.31 114 THR A C 1
ATOM 851 O O . THR A 1 114 ? 5.390 6.939 2.159 1.00 97.31 114 THR A O 1
ATOM 854 N N . GLU A 1 115 ? 6.670 8.605 2.963 1.00 97.44 115 GLU A N 1
ATOM 855 C CA . GLU A 1 115 ? 6.887 8.056 4.302 1.00 97.44 115 GLU A CA 1
ATOM 856 C C . GLU A 1 115 ? 5.901 8.623 5.324 1.00 97.44 115 GLU A C 1
ATOM 858 O O . GLU A 1 115 ? 5.525 9.800 5.265 1.00 97.44 115 GLU A O 1
ATOM 863 N N . PHE A 1 116 ? 5.555 7.799 6.314 1.00 97.38 116 PHE A N 1
ATOM 864 C CA . PHE A 1 116 ? 4.661 8.132 7.418 1.00 97.38 116 PHE A CA 1
ATOM 865 C C . PHE A 1 116 ? 5.319 7.843 8.766 1.00 97.38 116 PHE A C 1
ATOM 867 O O . PHE A 1 116 ? 5.817 6.743 9.012 1.00 97.38 116 PHE A O 1
ATOM 874 N N . CYS A 1 117 ? 5.27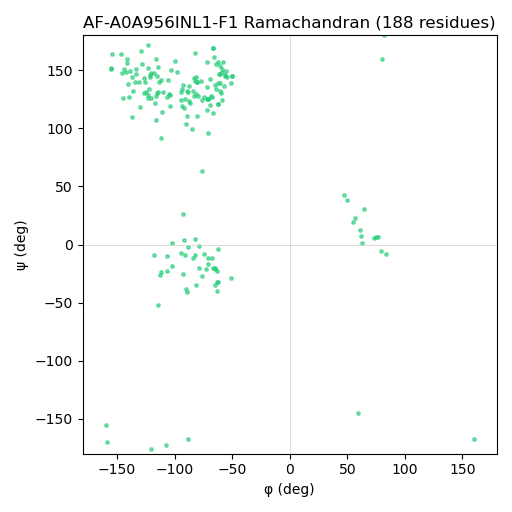3 8.816 9.675 1.00 96.56 117 CYS A N 1
ATOM 875 C CA . CYS A 1 117 ? 5.676 8.620 11.065 1.00 96.56 117 CYS A CA 1
ATOM 876 C C . CYS A 1 117 ? 4.666 9.290 12.016 1.00 96.56 117 CYS A C 1
ATOM 878 O O . CYS A 1 117 ? 4.630 10.523 12.057 1.00 96.56 117 CYS A O 1
ATOM 880 N N . PRO A 1 118 ? 3.850 8.527 12.775 1.00 97.06 118 PRO A N 1
ATOM 881 C CA . PRO A 1 118 ? 3.786 7.058 12.805 1.00 97.06 118 PRO A CA 1
ATOM 882 C C . PRO A 1 118 ? 3.263 6.449 11.490 1.00 97.06 118 PRO A C 1
ATOM 884 O O . PRO A 1 118 ? 2.773 7.168 10.620 1.00 97.06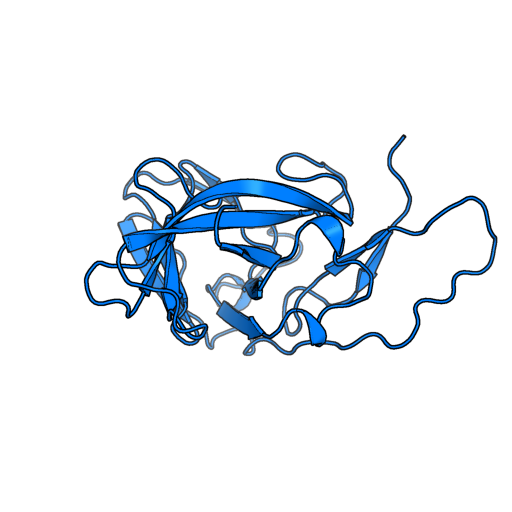 118 PRO A O 1
ATOM 887 N N . ALA A 1 119 ? 3.382 5.124 11.357 1.00 97.88 119 ALA A N 1
ATOM 888 C CA . ALA A 1 119 ? 2.890 4.378 10.200 1.00 97.88 119 ALA A CA 1
ATOM 889 C C . ALA A 1 119 ? 1.384 4.614 9.971 1.00 97.88 119 ALA A C 1
ATOM 891 O O . ALA A 1 119 ? 0.612 4.761 10.920 1.00 97.88 119 ALA A O 1
ATOM 892 N N . ALA A 1 120 ? 0.966 4.648 8.705 1.00 98.38 120 ALA A N 1
ATOM 893 C CA . ALA A 1 120 ? -0.425 4.888 8.338 1.00 98.38 120 ALA A CA 1
ATOM 894 C C . ALA A 1 120 ? -1.248 3.596 8.412 1.00 98.38 120 ALA A C 1
ATOM 896 O O . ALA A 1 120 ? -0.781 2.519 8.035 1.00 98.38 120 ALA A O 1
ATOM 897 N N . THR A 1 121 ? -2.505 3.703 8.841 1.00 98.62 121 THR A N 1
ATOM 898 C CA . THR A 1 121 ? -3.443 2.580 8.762 1.00 98.62 121 THR A CA 1
ATOM 899 C C . THR A 1 121 ? -3.887 2.406 7.315 1.00 98.62 121 THR A C 1
ATOM 901 O O . THR A 1 121 ? -4.376 3.355 6.697 1.00 98.62 121 THR A O 1
ATOM 904 N N . LEU A 1 122 ? -3.753 1.189 6.787 1.00 98.75 122 LEU A N 1
ATOM 905 C CA . LEU A 1 122 ? -4.252 0.831 5.462 1.00 98.75 122 LEU A CA 1
ATOM 906 C C . LEU A 1 122 ? -5.490 -0.047 5.610 1.00 98.75 122 LEU A C 1
ATOM 908 O O . LEU A 1 122 ? -5.437 -1.081 6.277 1.00 98.75 122 LEU A O 1
ATOM 912 N N . THR A 1 123 ? -6.583 0.345 4.960 1.00 98.81 123 THR A N 1
ATOM 913 C CA . THR A 1 123 ? -7.818 -0.442 4.895 1.00 98.81 123 THR A CA 1
ATOM 914 C C . THR A 1 123 ? -8.187 -0.737 3.448 1.00 98.81 123 THR A C 1
ATOM 916 O O . THR A 1 123 ? -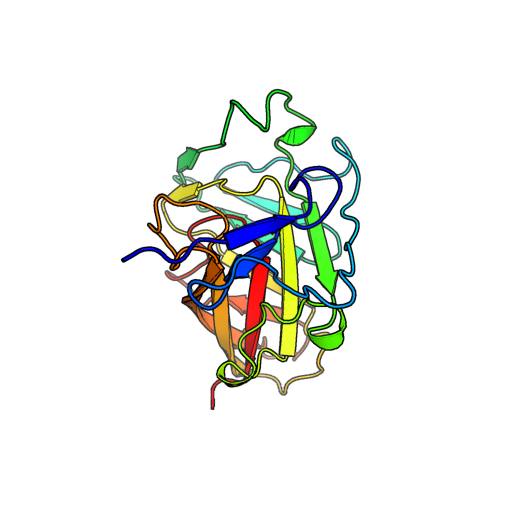8.164 0.139 2.588 1.00 98.81 123 THR A O 1
ATOM 919 N N . LEU A 1 124 ? -8.532 -1.991 3.181 1.00 98.56 124 LEU A N 1
ATOM 920 C CA . LEU A 1 124 ? -8.845 -2.536 1.867 1.00 98.56 124 LEU A CA 1
ATOM 921 C C . LEU A 1 124 ? -10.252 -3.143 1.871 1.00 98.56 124 LEU A C 1
ATOM 923 O O . LEU A 1 124 ? -10.685 -3.671 2.900 1.00 98.56 124 LEU A O 1
ATOM 927 N N . PRO A 1 125 ? -10.955 -3.169 0.729 1.00 98.50 125 PRO A N 1
ATOM 928 C CA . PRO A 1 125 ? -12.118 -4.030 0.586 1.00 98.50 125 PRO A CA 1
ATOM 929 C C . PRO A 1 125 ? -11.679 -5.500 0.662 1.00 98.50 125 PRO A C 1
ATOM 931 O O . PRO A 1 125 ? -10.699 -5.898 0.025 1.00 98.50 125 PRO A O 1
ATOM 934 N N . ASN A 1 126 ? -12.428 -6.334 1.389 1.00 98.06 126 ASN A N 1
ATOM 935 C CA . ASN A 1 126 ? -12.202 -7.783 1.453 1.00 98.06 126 ASN A CA 1
ATOM 936 C C . ASN A 1 126 ? -12.695 -8.485 0.174 1.00 98.06 126 ASN A C 1
ATOM 938 O O . ASN A 1 126 ? -13.612 -9.305 0.182 1.00 98.06 126 ASN A O 1
ATOM 942 N N . SER A 1 127 ? -12.082 -8.143 -0.956 1.00 95.31 127 SER A N 1
ATOM 943 C CA . SER A 1 127 ? -12.427 -8.679 -2.279 1.00 95.31 127 SER A CA 1
ATOM 944 C C . SER A 1 127 ? -12.163 -10.182 -2.416 1.00 95.31 127 SER A C 1
ATOM 946 O O . SER A 1 127 ? -12.758 -10.831 -3.275 1.00 95.31 127 SER A O 1
ATOM 948 N N . LYS A 1 128 ? -11.309 -10.748 -1.555 1.00 95.81 128 LYS A N 1
ATOM 949 C CA . LYS A 1 128 ? -11.005 -12.184 -1.512 1.00 95.81 128 LYS A CA 1
ATOM 950 C C . LYS A 1 128 ? -12.041 -12.996 -0.733 1.00 95.81 128 LYS A C 1
ATOM 952 O O . LYS A 1 128 ? -12.013 -14.221 -0.797 1.00 95.81 128 LYS A O 1
ATOM 957 N N . GLY A 1 129 ? -12.977 -12.338 -0.042 1.00 96.88 129 GLY A N 1
ATOM 958 C CA . GLY A 1 129 ? -14.030 -13.018 0.710 1.00 96.88 129 GLY A CA 1
ATOM 959 C C . GLY A 1 129 ? -13.484 -13.840 1.875 1.00 96.88 129 GLY A C 1
ATOM 960 O O . GLY A 1 129 ? -14.053 -14.876 2.219 1.00 96.88 129 GLY A O 1
ATOM 961 N N . TRP A 1 130 ? -12.369 -13.404 2.469 1.00 98.31 130 TRP A N 1
ATOM 962 C CA . TRP A 1 130 ? -11.840 -14.030 3.675 1.00 98.31 130 TRP A CA 1
ATOM 963 C C . TRP A 1 130 ? -12.873 -13.974 4.801 1.00 98.31 130 TRP A C 1
ATOM 965 O O . TRP A 1 130 ? -13.689 -13.054 4.866 1.00 98.31 130 TRP A O 1
ATOM 975 N N . SER A 1 131 ? -12.854 -14.976 5.680 1.00 98.56 131 SER A N 1
ATOM 976 C CA . SER A 1 131 ? -13.832 -15.054 6.767 1.00 98.56 131 SER A CA 1
ATOM 977 C C . SER A 1 131 ? -13.715 -13.841 7.700 1.00 98.56 131 SER A C 1
ATOM 979 O O . SER A 1 131 ? -12.599 -13.359 7.913 1.00 98.56 131 SER A O 1
ATOM 981 N N . PRO A 1 132 ? -14.830 -13.358 8.281 1.00 98.69 132 PRO A N 1
ATOM 982 C CA . PRO A 1 132 ? -14.781 -12.335 9.317 1.00 98.69 132 PRO A CA 1
ATOM 983 C C . PRO A 1 132 ? -13.790 -12.707 10.415 1.00 98.69 132 PRO A C 1
ATOM 985 O O . PRO A 1 132 ? -13.634 -13.886 10.740 1.00 98.69 132 PRO A O 1
ATOM 988 N N . ASP A 1 133 ? -13.121 -11.702 10.971 1.00 98.31 133 ASP A N 1
ATOM 989 C CA . ASP A 1 133 ? -12.110 -11.865 12.014 1.00 98.31 133 ASP A CA 1
ATOM 990 C C . ASP A 1 133 ? -10.868 -12.696 11.626 1.00 98.31 133 ASP A C 1
ATOM 992 O O . ASP A 1 133 ? -10.023 -12.946 12.490 1.00 98.31 133 ASP A O 1
ATOM 996 N N . ALA A 1 134 ? -10.702 -13.097 10.361 1.00 98.62 134 ALA A N 1
ATOM 997 C CA . ALA A 1 134 ? -9.479 -13.760 9.920 1.00 98.62 134 ALA A CA 1
ATOM 998 C C . ALA A 1 134 ? -8.260 -12.836 10.085 1.00 98.62 134 ALA A C 1
ATOM 1000 O O . ALA A 1 134 ? -8.326 -11.640 9.789 1.00 98.62 134 ALA A O 1
ATOM 1001 N N . GLU A 1 135 ? -7.145 -13.399 10.552 1.00 98.62 135 GLU A N 1
ATOM 1002 C CA . GLU A 1 135 ? -5.873 -12.685 10.651 1.00 98.62 135 GLU A CA 1
ATOM 1003 C C . GLU A 1 135 ? -5.180 -12.643 9.286 1.00 98.62 135 GLU A C 1
ATOM 1005 O O . GLU A 1 135 ? -5.153 -13.632 8.549 1.00 98.62 135 GLU A O 1
ATOM 1010 N N . VAL A 1 136 ? -4.587 -11.497 8.965 1.00 98.62 136 VAL A N 1
ATOM 1011 C CA . VAL A 1 136 ? -3.839 -11.282 7.723 1.00 98.62 136 VAL A CA 1
ATOM 1012 C C . VAL A 1 136 ? -2.461 -10.700 8.013 1.00 98.62 136 VAL A C 1
ATOM 1014 O O . VAL A 1 136 ? -2.185 -10.207 9.109 1.00 98.62 136 VAL A O 1
ATOM 1017 N N . GLU A 1 137 ? -1.591 -10.726 7.014 1.00 98.62 137 GLU A N 1
ATOM 1018 C CA . GLU A 1 137 ? -0.285 -10.074 7.046 1.00 98.62 137 GLU A CA 1
ATOM 1019 C C . GLU A 1 137 ? -0.133 -9.134 5.849 1.00 98.62 137 GLU A C 1
ATOM 1021 O O . GLU A 1 137 ? -0.528 -9.474 4.734 1.00 98.62 137 GLU A O 1
ATOM 1026 N N . PHE A 1 138 ? 0.471 -7.972 6.092 1.00 98.62 138 PHE A N 1
ATOM 1027 C CA . PHE A 1 138 ? 0.781 -6.936 5.117 1.00 98.62 138 PHE A CA 1
ATOM 1028 C C . PHE A 1 138 ? 2.291 -6.860 4.895 1.00 98.62 138 PHE A C 1
ATOM 1030 O O . PHE A 1 138 ? 3.082 -6.774 5.842 1.00 98.62 138 PHE A O 1
ATOM 1037 N N . PHE A 1 139 ? 2.679 -6.850 3.628 1.00 97.94 139 PHE A N 1
ATOM 1038 C CA . PHE A 1 139 ? 4.054 -6.779 3.158 1.00 97.94 139 PHE A CA 1
ATOM 1039 C C . PHE A 1 139 ? 4.240 -5.549 2.286 1.00 97.94 139 PHE A C 1
ATOM 1041 O O . PHE A 1 139 ? 3.327 -5.175 1.556 1.00 97.94 139 PHE A O 1
ATOM 1048 N N . VAL A 1 140 ? 5.427 -4.958 2.314 1.00 96.25 140 VAL A N 1
ATOM 1049 C CA . VAL A 1 140 ? 5.810 -3.867 1.418 1.00 96.25 140 VAL A CA 1
ATOM 1050 C C . VAL A 1 140 ? 6.915 -4.322 0.475 1.00 96.25 140 VAL A C 1
ATOM 1052 O O . VAL A 1 140 ? 7.818 -5.055 0.886 1.00 96.25 140 VAL A O 1
ATOM 1055 N N . HIS A 1 141 ? 6.829 -3.901 -0.786 1.00 94.50 141 HIS A N 1
ATOM 1056 C CA . HIS A 1 141 ? 7.856 -4.144 -1.797 1.00 94.50 141 HIS A CA 1
ATOM 1057 C C . HIS A 1 141 ? 8.908 -3.036 -1.798 1.00 94.50 141 HIS A C 1
ATOM 1059 O O . HIS A 1 141 ? 8.572 -1.851 -1.867 1.00 94.50 141 HIS A O 1
ATOM 1065 N N . GLY A 1 142 ? 10.185 -3.404 -1.783 1.00 91.25 142 GLY A N 1
ATOM 1066 C CA . GLY A 1 142 ? 11.299 -2.469 -1.864 1.00 91.25 142 GLY A CA 1
ATOM 1067 C C . GLY A 1 142 ? 11.561 -2.043 -3.304 1.00 91.25 142 GLY A C 1
ATOM 1068 O O . GLY A 1 142 ? 12.045 -2.824 -4.122 1.00 91.25 142 GLY A O 1
ATOM 1069 N N . VAL A 1 143 ? 11.285 -0.781 -3.626 1.00 87.00 143 VAL A N 1
ATOM 1070 C CA . VAL A 1 143 ? 11.561 -0.206 -4.957 1.00 87.00 143 VAL A CA 1
ATOM 1071 C C . VAL A 1 143 ? 12.751 0.751 -4.965 1.00 87.00 143 VAL A C 1
ATOM 1073 O O . VAL A 1 143 ? 13.230 1.096 -6.050 1.00 87.00 143 VAL A O 1
ATOM 1076 N N . SER A 1 144 ? 13.280 1.119 -3.795 1.00 80.69 144 SER A N 1
ATOM 1077 C CA . SER A 1 144 ? 14.477 1.951 -3.654 1.00 80.69 144 SER A CA 1
ATOM 1078 C C . SER A 1 144 ? 15.649 1.240 -2.980 1.00 80.69 144 SER A C 1
ATOM 1080 O O . SER A 1 144 ? 15.481 0.200 -2.346 1.00 80.69 144 SER A O 1
ATOM 1082 N N . ILE A 1 145 ? 16.851 1.775 -3.202 1.00 68.44 145 ILE A N 1
ATOM 1083 C CA . ILE A 1 145 ? 18.130 1.156 -2.816 1.00 68.44 145 ILE A CA 1
ATOM 1084 C C . ILE A 1 145 ? 18.528 1.444 -1.367 1.00 68.44 145 ILE A C 1
ATOM 1086 O O . ILE A 1 145 ? 19.475 0.846 -0.870 1.00 68.44 145 ILE A O 1
ATOM 1090 N N . GLU A 1 146 ? 17.844 2.369 -0.701 1.00 74.19 146 GLU A N 1
ATOM 1091 C CA . GLU A 1 146 ? 18.086 2.724 0.696 1.00 74.19 146 GLU A CA 1
ATOM 1092 C C . GLU A 1 146 ? 17.639 1.599 1.649 1.00 74.19 146 GLU A C 1
ATOM 1094 O O . GLU A 1 146 ? 18.093 1.555 2.787 1.00 74.19 146 GLU A O 1
ATOM 1099 N N . GLU A 1 147 ? 16.815 0.657 1.163 1.00 77.94 147 GLU A N 1
ATOM 1100 C CA . GLU A 1 147 ? 16.429 -0.603 1.828 1.00 77.94 147 GLU A CA 1
ATOM 1101 C C . GLU A 1 147 ? 15.827 -0.442 3.243 1.00 77.94 147 GLU A C 1
ATOM 1103 O O . GLU A 1 147 ? 15.790 -1.398 4.015 1.00 77.94 147 GLU A O 1
ATOM 1108 N N . GLU A 1 148 ? 15.330 0.749 3.598 1.00 82.62 148 GLU A N 1
ATOM 1109 C CA . GLU A 1 148 ? 14.911 1.070 4.972 1.00 82.62 148 GLU A CA 1
ATOM 1110 C C . GLU A 1 148 ? 13.743 0.204 5.462 1.00 82.62 148 GLU A C 1
ATOM 1112 O O . GLU A 1 148 ? 13.729 -0.263 6.601 1.00 82.62 148 GLU A O 1
ATOM 1117 N N . TRP A 1 149 ? 12.778 -0.049 4.579 1.00 85.31 149 TRP A N 1
ATOM 1118 C CA . TRP A 1 149 ? 11.523 -0.718 4.926 1.00 85.31 149 TRP A CA 1
ATOM 1119 C C . TRP A 1 149 ? 11.381 -2.114 4.321 1.00 85.31 149 TRP A C 1
ATOM 1121 O O . TRP A 1 149 ? 10.621 -2.930 4.835 1.00 85.31 149 TRP A O 1
ATOM 1131 N N . ALA A 1 150 ? 12.093 -2.388 3.228 1.00 83.44 150 ALA A N 1
ATOM 1132 C CA . ALA A 1 150 ? 12.165 -3.691 2.581 1.00 83.44 150 ALA A CA 1
ATOM 1133 C C . ALA A 1 150 ? 13.470 -3.812 1.780 1.00 83.44 150 ALA A C 1
ATOM 1135 O O . ALA A 1 150 ? 13.965 -2.798 1.281 1.00 83.44 150 ALA A O 1
ATOM 1136 N N . PRO A 1 151 ? 14.003 -5.037 1.601 1.00 85.56 151 PRO A N 1
ATOM 1137 C CA . PRO A 1 151 ? 15.158 -5.264 0.741 1.00 85.56 151 PRO A CA 1
ATOM 1138 C C . PRO A 1 151 ? 14.916 -4.749 -0.678 1.00 85.56 151 PRO A C 1
ATOM 1140 O O . PRO A 1 151 ? 13.792 -4.795 -1.182 1.00 85.56 151 PRO A O 1
ATOM 1143 N N . TYR A 1 152 ? 15.976 -4.319 -1.358 1.00 87.19 152 TYR A N 1
ATOM 1144 C CA . TYR A 1 152 ? 15.866 -3.795 -2.714 1.00 87.19 152 TYR A CA 1
ATOM 1145 C C . TYR A 1 152 ? 15.347 -4.879 -3.669 1.00 87.19 152 TYR A C 1
ATOM 1147 O O . TYR A 1 152 ? 15.954 -5.942 -3.798 1.00 87.19 152 TYR A O 1
ATOM 1155 N N . ALA A 1 153 ? 14.210 -4.606 -4.319 1.00 88.31 153 ALA A N 1
ATOM 1156 C CA . ALA A 1 153 ? 13.431 -5.556 -5.118 1.00 88.31 153 ALA A CA 1
ATOM 1157 C C . ALA A 1 153 ? 12.979 -6.821 -4.367 1.00 88.31 153 ALA A C 1
ATOM 1159 O O . ALA A 1 153 ? 12.693 -7.845 -4.988 1.00 88.31 153 ALA A O 1
ATOM 1160 N N . GLY A 1 154 ? 12.900 -6.745 -3.042 1.00 90.81 154 GLY A N 1
ATOM 1161 C CA . GLY A 1 154 ? 12.361 -7.780 -2.174 1.00 90.81 154 GLY A CA 1
ATOM 1162 C C . GLY A 1 154 ? 11.176 -7.278 -1.360 1.00 90.81 154 GLY A C 1
ATOM 1163 O O . GLY A 1 154 ? 10.736 -6.139 -1.486 1.00 90.81 154 GLY A O 1
ATOM 1164 N N . TRP A 1 155 ? 10.677 -8.145 -0.487 1.00 93.56 155 TRP A N 1
ATOM 1165 C CA . TRP A 1 155 ? 9.492 -7.885 0.319 1.00 93.56 155 TRP A CA 1
ATOM 1166 C C . TRP A 1 155 ? 9.817 -7.978 1.803 1.00 93.56 155 TRP A C 1
ATOM 1168 O O . TRP A 1 155 ? 10.614 -8.820 2.221 1.00 93.56 155 TRP A O 1
ATOM 1178 N N . ALA A 1 156 ? 9.154 -7.159 2.609 1.00 94.81 156 ALA A N 1
ATOM 1179 C CA . ALA A 1 156 ? 9.215 -7.256 4.061 1.00 94.81 156 ALA A CA 1
ATOM 1180 C C . ALA A 1 156 ? 7.821 -7.141 4.661 1.00 94.81 156 ALA A C 1
ATOM 1182 O O . ALA A 1 156 ? 7.007 -6.335 4.215 1.00 94.81 156 ALA A O 1
ATOM 1183 N N . LYS A 1 157 ? 7.545 -7.945 5.689 1.00 96.75 157 LYS A N 1
ATOM 1184 C CA . LYS A 1 157 ? 6.327 -7.798 6.484 1.00 96.75 157 LYS A CA 1
ATOM 1185 C C . LYS A 1 157 ? 6.416 -6.499 7.283 1.00 96.75 157 LYS A C 1
ATOM 1187 O O . LYS A 1 157 ? 7.380 -6.313 8.021 1.00 96.75 157 LYS A O 1
ATOM 1192 N N . VAL A 1 158 ? 5.395 -5.656 7.176 1.00 96.94 158 VAL A N 1
ATOM 1193 C CA . VAL A 1 158 ? 5.308 -4.376 7.902 1.00 96.94 158 VAL A CA 1
ATOM 1194 C C . VAL A 1 158 ? 4.205 -4.363 8.948 1.00 96.94 158 VAL A C 1
ATOM 1196 O O . VAL A 1 158 ? 4.316 -3.647 9.936 1.00 96.94 158 VAL A O 1
ATOM 1199 N N . SER A 1 159 ? 3.162 -5.176 8.766 1.00 98.19 159 SER A N 1
ATOM 1200 C CA . SER A 1 159 ? 2.039 -5.211 9.697 1.00 98.19 159 SER A CA 1
ATOM 1201 C C . SER A 1 159 ? 1.299 -6.552 9.648 1.00 98.19 159 SER A C 1
ATOM 1203 O O . SER A 1 159 ? 1.291 -7.258 8.642 1.00 98.19 159 SER A O 1
ATOM 1205 N N . ASN A 1 160 ? 0.707 -6.943 10.764 1.00 98.56 160 ASN A N 1
ATOM 1206 C CA . ASN A 1 160 ? -0.438 -7.828 10.854 1.00 98.56 160 ASN A CA 1
ATOM 1207 C C . ASN A 1 160 ? -1.726 -7.035 10.619 1.00 98.56 160 ASN A C 1
ATOM 1209 O O . ASN A 1 160 ? -1.784 -5.817 10.758 1.00 98.56 160 ASN A O 1
ATOM 1213 N N . GLY A 1 161 ? -2.810 -7.739 10.361 1.00 98.38 161 GLY A N 1
ATOM 1214 C CA . GLY A 1 161 ? -4.115 -7.118 10.322 1.00 98.38 161 GLY A CA 1
ATOM 1215 C C . GLY A 1 161 ? -5.229 -8.109 10.527 1.00 98.38 161 GLY A C 1
ATOM 1216 O O . GLY A 1 161 ? -5.007 -9.279 10.859 1.00 98.38 161 GLY A O 1
ATOM 1217 N N . LYS A 1 162 ? -6.441 -7.627 10.289 1.00 98.50 162 LYS A N 1
ATOM 1218 C CA . LYS A 1 162 ? -7.642 -8.423 10.466 1.00 98.50 162 LYS A CA 1
ATOM 1219 C C . LYS A 1 162 ? -8.704 -8.075 9.440 1.00 98.50 162 LYS A C 1
ATOM 1221 O O . LYS A 1 162 ? -8.851 -6.918 9.039 1.00 98.50 162 LYS A O 1
ATOM 1226 N N . VAL A 1 163 ? -9.482 -9.081 9.069 1.00 98.75 163 VAL A N 1
ATOM 1227 C CA . VAL A 1 163 ? -10.776 -8.881 8.421 1.00 98.75 163 VAL A CA 1
ATOM 1228 C C . VAL A 1 163 ? -11.762 -8.338 9.458 1.00 98.75 163 VAL A C 1
ATOM 1230 O O . VAL A 1 163 ? -11.813 -8.827 10.589 1.00 98.75 163 VAL A O 1
ATOM 1233 N N . SER A 1 164 ? -12.549 -7.328 9.090 1.00 98.50 164 SER A N 1
ATOM 1234 C CA . SER A 1 164 ? -13.597 -6.767 9.945 1.00 98.50 164 SER A CA 1
ATOM 1235 C C . SER A 1 164 ? -14.618 -7.832 10.362 1.00 98.50 164 SER A C 1
ATOM 1237 O O . SER A 1 164 ? -14.812 -8.844 9.687 1.00 98.50 164 SER A O 1
ATOM 1239 N N . SER A 1 165 ? -15.313 -7.596 11.475 1.00 98.31 165 SER A N 1
ATOM 1240 C CA . SER A 1 165 ? -16.309 -8.532 12.020 1.00 98.31 165 SER A CA 1
ATOM 1241 C C . SER A 1 165 ? -17.530 -8.735 11.114 1.00 98.31 165 SER A C 1
ATOM 1243 O O . SER A 1 165 ? -18.218 -9.747 11.219 1.00 98.31 165 SER A O 1
ATOM 1245 N N . ASP A 1 166 ? -17.797 -7.795 10.204 1.00 98.25 166 ASP A N 1
ATOM 1246 C CA . ASP A 1 166 ? -18.813 -7.925 9.155 1.00 98.25 166 ASP A CA 1
ATOM 1247 C C . ASP A 1 166 ? -18.280 -8.575 7.863 1.00 98.25 166 ASP A C 1
ATOM 1249 O O . ASP A 1 166 ? -19.041 -8.792 6.922 1.00 98.25 166 ASP A O 1
ATOM 1253 N N . GLY A 1 167 ? -16.983 -8.897 7.806 1.00 98.31 167 GLY A N 1
ATOM 1254 C CA . GLY A 1 167 ? -16.339 -9.535 6.662 1.00 98.31 167 GLY A CA 1
ATOM 1255 C C . GLY A 1 167 ? -16.089 -8.619 5.463 1.00 98.31 167 GLY A C 1
ATOM 1256 O O . GLY A 1 167 ? -15.689 -9.118 4.414 1.00 98.31 167 GLY A O 1
ATOM 1257 N N . THR A 1 168 ? -16.333 -7.310 5.562 1.00 98.50 168 THR A N 1
ATOM 1258 C CA . THR A 1 168 ? -16.319 -6.410 4.392 1.00 98.50 168 THR A CA 1
ATOM 1259 C C . THR A 1 168 ? -14.973 -5.743 4.122 1.00 98.50 168 THR A C 1
ATOM 1261 O O . THR A 1 168 ? -14.680 -5.395 2.974 1.00 98.50 168 THR A O 1
ATOM 1264 N N . LYS A 1 169 ? -14.136 -5.577 5.148 1.00 98.62 169 LYS A N 1
ATOM 1265 C CA . LYS A 1 169 ? -12.874 -4.836 5.085 1.00 98.62 169 LYS A CA 1
ATOM 1266 C C . LYS A 1 169 ? -11.718 -5.659 5.631 1.00 98.62 169 LYS A C 1
ATOM 1268 O O . LYS A 1 169 ? -11.912 -6.537 6.464 1.00 98.62 169 LYS A O 1
ATOM 1273 N N . VAL A 1 170 ? -10.514 -5.337 5.184 1.00 98.62 170 VAL A N 1
ATOM 1274 C CA . VAL A 1 170 ? -9.251 -5.840 5.726 1.00 98.62 170 VAL A CA 1
ATOM 1275 C C . VAL A 1 170 ? -8.424 -4.633 6.126 1.00 98.62 170 VAL A C 1
ATOM 1277 O O . VAL A 1 170 ? -8.222 -3.754 5.295 1.00 98.62 170 VAL A O 1
ATOM 1280 N N . ALA A 1 171 ? -7.952 -4.568 7.364 1.00 98.62 171 ALA A N 1
ATOM 1281 C CA . ALA A 1 171 ? -7.161 -3.436 7.833 1.00 98.62 171 ALA A CA 1
ATOM 1282 C C . ALA A 1 171 ? -5.918 -3.895 8.589 1.00 98.62 171 ALA A C 1
ATOM 1284 O O . ALA A 1 171 ? -5.928 -4.962 9.208 1.00 98.62 171 ALA A O 1
ATOM 1285 N N . THR A 1 172 ? -4.864 -3.080 8.553 1.00 98.75 172 THR A N 1
ATOM 1286 C CA . THR A 1 172 ? -3.722 -3.216 9.466 1.00 98.75 172 THR A CA 1
ATOM 1287 C C . THR A 1 172 ? -4.185 -3.097 10.920 1.00 98.75 172 THR A C 1
ATOM 1289 O O . THR A 1 172 ? -5.174 -2.420 11.213 1.00 98.75 172 THR A O 1
ATOM 1292 N N . ASN A 1 173 ? -3.482 -3.752 11.842 1.00 97.94 173 ASN A N 1
ATOM 1293 C CA . ASN A 1 173 ? -3.793 -3.662 13.268 1.00 97.94 173 ASN A CA 1
ATOM 1294 C C . ASN A 1 173 ? -3.594 -2.232 13.813 1.00 97.94 173 ASN A C 1
ATOM 1296 O O . ASN A 1 173 ? -2.775 -1.483 13.276 1.00 97.94 173 ASN A O 1
ATOM 1300 N N . PRO A 1 174 ? -4.292 -1.859 14.906 1.00 91.94 174 PRO A N 1
ATOM 1301 C CA . PRO A 1 174 ? -3.992 -0.634 15.645 1.00 91.94 174 PRO A CA 1
ATOM 1302 C C . PRO A 1 174 ? -2.520 -0.587 16.074 1.00 91.94 174 PRO A C 1
ATOM 1304 O O . PRO A 1 174 ? -1.951 -1.624 16.410 1.00 91.94 174 PRO A O 1
ATOM 1307 N N . ASP A 1 175 ? -1.929 0.608 16.066 1.00 87.69 175 ASP A N 1
ATOM 1308 C CA . ASP A 1 175 ? -0.519 0.883 16.406 1.00 87.69 175 ASP A CA 1
ATOM 1309 C C . ASP A 1 175 ? 0.530 0.215 15.491 1.00 87.69 175 ASP A C 1
ATOM 1311 O O . ASP A 1 175 ? 1.735 0.400 15.673 1.00 87.69 175 ASP A O 1
ATOM 1315 N N . GLU A 1 176 ? 0.082 -0.515 14.471 1.00 94.94 176 GLU A N 1
ATOM 1316 C CA . GLU A 1 176 ? 0.880 -0.942 13.330 1.00 94.94 176 GLU A CA 1
ATOM 1317 C C . GLU A 1 176 ? 0.464 -0.141 12.077 1.00 94.94 176 GLU A C 1
ATOM 1319 O O . GLU A 1 176 ? -0.311 0.815 12.152 1.00 94.94 176 GLU A O 1
ATOM 1324 N N . GLY A 1 177 ? 0.978 -0.500 10.901 1.00 96.62 177 GLY A N 1
ATOM 1325 C CA . GLY A 1 177 ? 0.574 0.147 9.659 1.00 96.62 177 GLY A CA 1
ATOM 1326 C C . GLY A 1 177 ? 1.576 -0.029 8.533 1.00 96.62 177 GLY A C 1
ATOM 1327 O O . GLY A 1 177 ? 2.517 -0.820 8.618 1.00 96.62 177 GLY A O 1
ATOM 1328 N N . ILE A 1 178 ? 1.381 0.747 7.472 1.00 97.81 178 ILE A N 1
ATOM 1329 C CA . ILE A 1 178 ? 2.364 0.882 6.403 1.00 97.81 178 ILE A CA 1
ATOM 1330 C C . ILE A 1 178 ? 3.257 2.105 6.675 1.00 97.81 178 ILE A C 1
ATOM 1332 O O . ILE A 1 178 ? 2.745 3.212 6.859 1.00 97.81 178 ILE A O 1
ATOM 1336 N N . PRO A 1 179 ? 4.589 1.937 6.731 1.00 96.75 179 PRO A N 1
ATOM 1337 C CA . PRO A 1 179 ? 5.503 3.044 7.007 1.00 96.75 179 PRO A CA 1
ATOM 1338 C C . PRO A 1 179 ? 5.752 3.920 5.776 1.00 96.75 179 PRO A C 1
ATOM 1340 O O . PRO A 1 179 ? 6.165 5.064 5.915 1.00 96.75 179 PRO A O 1
ATOM 1343 N N . HIS A 1 180 ? 5.493 3.401 4.573 1.00 96.31 180 HIS A N 1
ATOM 1344 C CA . HIS A 1 180 ? 5.580 4.170 3.340 1.00 96.31 180 HIS A CA 1
ATOM 1345 C C . HIS A 1 180 ? 4.670 3.597 2.245 1.00 96.31 180 HIS A C 1
ATOM 1347 O O . HIS A 1 180 ? 4.211 2.453 2.334 1.00 96.31 180 HIS A O 1
ATOM 1353 N N . LEU A 1 181 ? 4.424 4.389 1.202 1.00 97.94 181 LEU A N 1
ATOM 1354 C CA . LEU A 1 181 ? 3.685 3.968 0.011 1.00 97.94 181 LEU A CA 1
ATOM 1355 C C . LEU A 1 181 ? 4.593 3.238 -0.986 1.00 97.94 181 LEU A C 1
ATOM 1357 O O . LEU A 1 181 ? 5.632 3.742 -1.401 1.00 97.94 181 LEU A O 1
ATOM 1361 N N . SER A 1 182 ? 4.172 2.050 -1.399 1.00 96.81 182 SER A N 1
ATOM 1362 C CA . SER A 1 182 ? 4.805 1.235 -2.441 1.00 96.81 182 SER A CA 1
ATOM 1363 C C . SER A 1 182 ? 3.769 0.228 -2.965 1.00 96.81 182 SER A C 1
ATOM 1365 O O . SER A 1 182 ? 2.557 0.451 -2.862 1.00 96.81 182 SER A O 1
ATOM 1367 N N . VAL A 1 183 ? 4.209 -0.899 -3.519 1.00 96.69 183 VAL A N 1
ATOM 1368 C CA . VAL A 1 183 ? 3.345 -2.070 -3.675 1.00 96.69 183 VAL A CA 1
ATOM 1369 C C . VAL A 1 183 ? 3.186 -2.750 -2.322 1.00 96.69 183 VAL A C 1
ATOM 1371 O O . VAL A 1 183 ? 4.171 -3.129 -1.688 1.00 96.69 183 VAL A O 1
ATOM 1374 N N . ILE A 1 184 ? 1.936 -2.918 -1.904 1.00 97.81 184 ILE A N 1
ATOM 1375 C CA . ILE A 1 184 ? 1.556 -3.627 -0.689 1.00 97.81 184 ILE A CA 1
ATOM 1376 C C . ILE A 1 184 ? 1.005 -4.997 -1.070 1.00 97.81 184 ILE A C 1
ATOM 1378 O O . ILE A 1 184 ? 0.116 -5.099 -1.914 1.00 97.81 184 ILE A O 1
ATOM 1382 N N . GLY A 1 185 ? 1.528 -6.047 -0.450 1.00 97.56 185 GLY A N 1
ATOM 1383 C CA . GLY A 1 185 ? 1.029 -7.409 -0.584 1.00 97.56 185 GLY A CA 1
ATOM 1384 C C . GLY A 1 185 ? 0.276 -7.845 0.660 1.00 97.56 185 GLY A C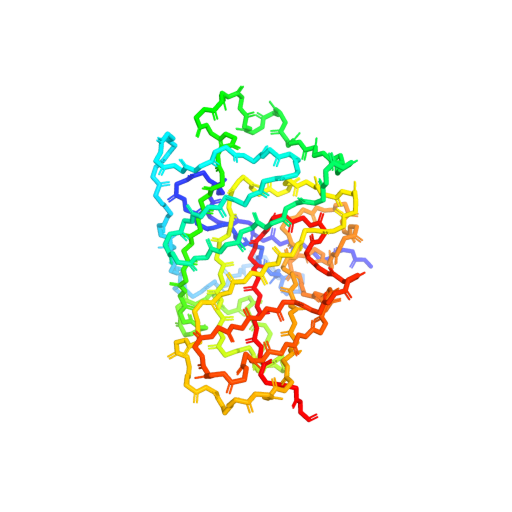 1
ATOM 1385 O O . GLY A 1 185 ? 0.694 -7.528 1.771 1.00 97.56 185 GLY A O 1
ATOM 1386 N N . VAL A 1 186 ? -0.818 -8.582 0.485 1.00 98.44 186 VAL A N 1
ATOM 1387 C CA . VAL A 1 186 ? -1.639 -9.086 1.593 1.00 98.44 186 VAL A CA 1
ATOM 1388 C C . VAL A 1 186 ? -1.911 -10.574 1.418 1.00 98.44 186 VAL A C 1
ATOM 1390 O O . VAL A 1 186 ? -2.169 -11.039 0.304 1.00 98.44 186 VAL A O 1
ATOM 1393 N N . ARG A 1 187 ? -1.867 -11.316 2.523 1.00 97.94 187 ARG A N 1
ATOM 1394 C CA . ARG A 1 187 ? -2.217 -12.743 2.594 1.00 97.94 187 ARG A CA 1
ATOM 1395 C C . ARG A 1 187 ? -2.951 -13.074 3.885 1.00 97.94 187 ARG A C 1
ATOM 1397 O O . ARG A 1 187 ? -2.773 -12.362 4.879 1.00 97.94 187 ARG A O 1
ATOM 1404 N N . LEU A 1 188 ? -3.684 -14.187 3.902 1.00 98.00 188 LEU A N 1
ATOM 1405 C CA . LEU A 1 188 ? -4.080 -14.814 5.161 1.00 98.00 188 LEU A CA 1
ATOM 1406 C C . LEU A 1 188 ? -2.847 -15.227 5.961 1.00 98.00 188 LEU A C 1
ATOM 1408 O O . LEU A 1 188 ? -1.865 -15.740 5.418 1.00 98.00 188 LEU A O 1
ATOM 1412 N N . LYS A 1 189 ? -2.904 -15.009 7.271 1.00 96.50 189 LYS A N 1
ATOM 1413 C CA . LYS A 1 189 ? -1.852 -15.466 8.168 1.00 96.50 189 LYS A CA 1
ATOM 1414 C C . LYS A 1 189 ? -1.922 -17.002 8.285 1.00 96.50 189 LYS A C 1
ATOM 1416 O O . LYS A 1 189 ? -3.005 -17.513 8.579 1.00 96.50 189 LYS A O 1
ATOM 1421 N N . PRO A 1 190 ? -0.817 -17.721 8.016 1.00 89.00 190 PRO A N 1
ATOM 1422 C CA . PRO A 1 190 ? -0.780 -19.183 8.040 1.00 89.00 190 PRO A CA 1
ATOM 1423 C C . PRO A 1 190 ? -0.869 -19.777 9.452 1.00 89.00 190 PRO A C 1
ATOM 1425 O O . PRO A 1 190 ? -0.503 -19.079 10.428 1.00 89.00 190 PRO A O 1
#

Sequence (190 aa):
MTQPAMKYGDGLTYVKFGYPLAGSTPRFDLGTLKIISIDPPGSGQPITPGTTAVSNGVELSLAAEAKVTFDELTYVTDEEKQFRAVIFDPTDAPEALDPALNLELLVGTTPIETEFCPAATLTLPNSKGWSPDAEVEFFVHGVSIEEEWAPYAGWAKVSNGKVSSDGTKVATNPDEGIPHLSVIGVRLKP

Mean predicted aligned error: 3.88 Å

Secondary structure (DSSP, 8-state):
-PPPEEEES-SSSB--EEEE--SS-S-------PPPB-PPTTSSEE--TTSEEEETTEEEE--TT-EEE--TTT--STTTTEEEEEEE-GGGS-TTS-GGG---EEEEEESTT-EEEEEEEEEEE-TT-PPTT-EEEEEEEB-STT-SSS-BTSEEEEEEEEE-TTSSEEEEPTT--EEE-SEEEEEE--